Protein AF-0000000086365436 (afdb_homodimer)

Solvent-accessible surface area (backbone atoms only — not comparable to full-atom values): 19281 Å² total; per-residue (Å²): 124,77,68,81,71,76,47,88,63,44,67,88,63,53,69,67,55,47,53,48,49,34,50,49,33,51,50,26,45,32,48,15,50,37,26,43,52,52,10,57,46,26,48,18,73,90,61,60,30,60,34,53,12,50,54,29,40,52,49,14,53,52,27,41,52,50,24,51,52,48,50,51,50,38,23,68,47,34,45,74,82,65,80,60,63,35,65,42,58,95,60,82,70,58,91,42,69,61,51,41,50,50,50,48,44,52,49,53,52,51,52,46,51,52,51,51,51,49,40,51,51,24,55,75,67,70,27,64,65,59,36,51,50,44,51,74,71,40,54,59,59,46,54,52,50,49,51,50,46,51,50,51,51,53,53,36,46,72,48,38,42,80,82,31,81,59,25,57,56,49,43,26,57,66,51,38,39,53,51,54,74,76,101,124,77,68,82,70,77,47,86,63,44,67,90,62,53,69,67,54,45,53,49,49,34,50,49,34,52,51,27,47,33,50,16,50,38,24,43,51,52,11,55,46,25,49,18,73,89,60,60,31,61,32,53,13,50,53,30,39,52,48,14,51,50,28,42,52,50,22,52,51,48,50,52,49,38,22,70,46,34,44,73,82,65,81,62,62,37,66,42,59,95,61,83,68,57,91,42,70,62,51,41,49,51,49,49,45,52,51,50,50,52,52,46,50,52,52,50,51,50,38,50,53,24,55,76,68,70,28,65,66,60,36,49,50,44,51,73,71,42,52,58,60,48,54,53,50,50,52,51,46,51,50,52,52,54,54,37,47,74,47,38,42,80,83,31,79,59,25,54,55,49,44,25,57,65,52,38,37,53,51,54,72,75,101

pLDDT: mean 92.81, std 10.87, range [23.02, 98.62]

Organism: Sciurus vulgaris (NCBI:txid55149)

InterPro domains:
  IPR001519 Ferritin [PTHR11431] (7-179)
  IPR008331 Ferritin/DPS domain [PF00210] (20-159)
  IPR009040 Ferritin-like diiron domain [PS50905] (11-160)
  IPR009078 Ferritin-like superfamily [SSF47240] (3-178)
  IPR012347 Ferritin-like [G3DSA:1.20.1260.10] (3-183)

Nearest PDB structures (foldseek):
  6wyh-assembly1_B  TM=9.942E-01  e=4.099E-18  Homo sapiens
  2iu2-assembly1_A  TM=9.962E-01  e=1.697E-17  Homo sapiens
  8j9l-assembly1_L-2  TM=9.939E-01  e=2.724E-17  Homo sapiens
  7u5l-assembly1_A  TM=9.951E-01  e=2.995E-17  Bos taurus
  8tue-assembly1_M  TM=9.919E-01  e=3.979E-17  Mus musculus

Secondary structure (DSSP, 8-state):
-------SS--S--HHHHHHHHHHHHHHHHHHHHHHHHHHHHTSTTT--HHHHHHHHHHHHHHHHHHHHHHHHHHHTT------PBPPPS-S---SHHHHHHHHHHHHHHHHHHHHHHHHHHHHTT-HHHHHHHIIIIIHHHHHHHHHHHHHHHHHHHTTTTTSHHHHHHIIIIIIHHHHHH-/-------SS--S--HHHHHHHHHHHHHHHHHHHHHHHHHHHHTSTTT--HHHHHHHHHHHHHHHHHHHHHHHHHHHTT------PBPPPS-S---SHHHHHHHHHHHHHHHHHHHHHHHHHHHHTT-HHHHHHHIIIIIHHHHHHHHHHHHHHHHHHHTTTTTSHHHHHHIIIIIIHHHHHH-

Radius of gyration: 22.33 Å; Cα contacts (8 Å, |Δi|>4): 461; chains: 2; bounding box: 61×65×52 Å

Structure (mmCIF, N/CA/C/O backbone):
data_AF-0000000086365436-model_v1
#
loop_
_entity.id
_entity.type
_entity.pdbx_description
1 polymer Ferritin
#
loop_
_atom_site.group_PDB
_atom_site.id
_atom_site.type_symbol
_atom_site.label_atom_id
_atom_site.label_alt_id
_atom_site.label_comp_id
_atom_site.label_asym_id
_atom_site.label_entity_id
_atom_site.label_seq_id
_atom_site.pdbx_PDB_ins_code
_atom_site.Cartn_x
_atom_site.Cartn_y
_atom_site.Cartn_z
_atom_site.occupancy
_atom_site.B_iso_or_equiv
_atom_site.auth_seq_id
_atom_site.auth_comp_id
_atom_site.auth_asym_id
_atom_site.auth_atom_id
_atom_site.pdbx_PDB_model_num
ATOM 1 N N . MET A 1 1 ? 15.57 -30.703 4.945 1 23.42 1 MET A N 1
ATOM 2 C CA . MET A 1 1 ? 15.898 -29.328 4.602 1 23.42 1 MET A CA 1
ATOM 3 C C . MET A 1 1 ? 15.961 -29.141 3.088 1 23.42 1 MET A C 1
ATOM 5 O O . MET A 1 1 ? 16.859 -29.672 2.43 1 23.42 1 MET A O 1
ATOM 9 N N . VAL A 1 2 ? 14.875 -29.25 2.418 1 36.09 2 VAL A N 1
ATOM 10 C CA . VAL A 1 2 ? 15.023 -29.297 0.967 1 36.09 2 VAL A CA 1
ATOM 11 C C . VAL A 1 2 ? 15.992 -28.203 0.511 1 36.09 2 VAL A C 1
ATOM 13 O O . VAL A 1 2 ? 15.945 -27.078 0.995 1 36.09 2 VAL A O 1
ATOM 16 N N . PRO A 1 3 ? 17.172 -28.438 0.121 1 39.81 3 PRO A N 1
ATOM 17 C CA . PRO A 1 3 ? 18.125 -27.391 -0.248 1 39.81 3 PRO A CA 1
ATOM 18 C C . PRO A 1 3 ? 17.469 -26.203 -0.941 1 39.81 3 PRO A C 1
ATOM 20 O O . PRO A 1 3 ? 16.484 -26.375 -1.662 1 39.81 3 PRO A O 1
ATOM 23 N N . LEU A 1 4 ? 17.234 -25 -0.253 1 45.62 4 LEU A N 1
ATOM 24 C CA . LEU A 1 4 ? 16.734 -23.828 -0.964 1 45.62 4 LEU A CA 1
ATOM 25 C C . LEU A 1 4 ? 17.203 -23.828 -2.412 1 45.62 4 LEU A C 1
ATOM 27 O O . LEU A 1 4 ? 18.406 -23.781 -2.672 1 45.62 4 LEU A O 1
ATOM 31 N N . GLU A 1 5 ? 16.703 -24.656 -3.24 1 54.03 5 GLU A N 1
ATOM 32 C CA . GLU A 1 5 ? 17.125 -24.922 -4.613 1 54.03 5 GLU A CA 1
ATOM 33 C C . GLU A 1 5 ? 17.703 -23.672 -5.262 1 54.03 5 GLU A C 1
ATOM 35 O O . GLU A 1 5 ? 17.234 -22.562 -5.004 1 54.03 5 GLU A O 1
ATOM 40 N N . ALA A 1 6 ? 19.062 -23.609 -5.582 1 65.25 6 ALA A N 1
ATOM 41 C CA . ALA A 1 6 ? 19.891 -22.625 -6.285 1 65.25 6 ALA A CA 1
ATOM 42 C C . ALA A 1 6 ? 19.094 -21.953 -7.402 1 65.25 6 ALA A C 1
ATOM 44 O O . ALA A 1 6 ? 18.406 -22.625 -8.18 1 65.25 6 ALA A O 1
ATOM 45 N N . SER A 1 7 ? 18.734 -20.656 -7.203 1 81.06 7 SER A N 1
ATOM 46 C CA . SER A 1 7 ? 18.109 -19.875 -8.266 1 81.06 7 SER A CA 1
ATOM 47 C C . SER A 1 7 ? 18.766 -20.156 -9.617 1 81.06 7 SER A C 1
ATOM 49 O O . SER A 1 7 ? 20 -20.109 -9.727 1 81.06 7 SER A O 1
ATOM 51 N N . GLN A 1 8 ? 18.016 -20.656 -10.445 1 84.94 8 GLN A N 1
ATOM 52 C CA . GLN A 1 8 ? 18.516 -20.953 -11.781 1 84.94 8 GLN A CA 1
ATOM 53 C C . GLN A 1 8 ? 19.016 -19.688 -12.477 1 84.94 8 GLN A C 1
ATOM 55 O O . GLN A 1 8 ? 19.828 -19.766 -13.398 1 84.94 8 GLN A O 1
ATOM 60 N N . VAL A 1 9 ? 18.562 -18.578 -11.969 1 89.44 9 VAL A N 1
ATOM 61 C CA . VAL A 1 9 ? 18.859 -17.359 -12.719 1 89.44 9 VAL A CA 1
ATOM 62 C C . VAL A 1 9 ? 19.875 -16.5 -11.961 1 89.44 9 VAL A C 1
ATOM 64 O O . VAL A 1 9 ? 20.422 -15.547 -12.516 1 89.44 9 VAL A O 1
ATOM 67 N N . ARG A 1 10 ? 20.156 -16.922 -10.805 1 91.75 10 ARG A N 1
ATOM 68 C CA . ARG A 1 10 ? 21.078 -16.125 -10 1 91.75 10 ARG A CA 1
ATOM 69 C C . ARG A 1 10 ? 22.484 -16.172 -10.586 1 91.75 10 ARG A C 1
ATOM 71 O O . ARG A 1 10 ? 23.016 -17.234 -10.867 1 91.75 10 ARG A O 1
ATOM 78 N N . HIS A 1 11 ? 22.984 -15.055 -10.836 1 92 11 HIS A N 1
ATOM 79 C CA . HIS A 1 11 ? 24.344 -14.914 -11.352 1 92 11 HIS A CA 1
ATOM 80 C C . HIS A 1 11 ? 25.047 -13.695 -10.758 1 92 11 HIS A C 1
ATOM 82 O O . HIS A 1 11 ? 24.688 -12.562 -11.07 1 92 11 HIS A O 1
ATOM 88 N N . ASN A 1 12 ? 25.969 -13.883 -9.945 1 92.5 12 ASN A N 1
ATOM 89 C CA . ASN A 1 12 ? 26.766 -12.828 -9.328 1 92.5 12 ASN A CA 1
ATOM 90 C C . ASN A 1 12 ? 25.906 -11.883 -8.5 1 92.5 12 ASN A C 1
ATOM 92 O O . ASN A 1 12 ? 26.047 -10.656 -8.602 1 92.5 12 ASN A O 1
ATOM 96 N N . TYR A 1 13 ? 25.047 -12.422 -7.84 1 95.88 13 TYR A N 1
ATOM 97 C CA . TYR A 1 13 ? 24.203 -11.688 -6.906 1 95.88 13 TYR A CA 1
ATOM 98 C C . TYR A 1 13 ? 24.484 -12.102 -5.469 1 95.88 13 TYR A C 1
ATOM 100 O O . TYR A 1 13 ? 23.984 -13.133 -5.004 1 95.88 13 TYR A O 1
ATOM 108 N N . HIS A 1 14 ? 25.266 -11.344 -4.801 1 96.75 14 HIS A N 1
ATOM 109 C CA . HIS A 1 14 ? 25.797 -11.664 -3.48 1 96.75 14 HIS A CA 1
ATOM 110 C C . HIS A 1 14 ? 24.672 -11.75 -2.445 1 96.75 14 HIS A C 1
ATOM 112 O O . HIS A 1 14 ? 23.75 -10.938 -2.455 1 96.75 14 HIS A O 1
ATOM 118 N N . PRO A 1 15 ? 24.797 -12.703 -1.545 1 96.75 15 PRO A N 1
ATOM 119 C CA . PRO A 1 15 ? 23.75 -12.852 -0.521 1 96.75 15 PRO A CA 1
ATOM 120 C C . PRO A 1 15 ? 23.578 -11.602 0.334 1 96.75 15 PRO A C 1
ATOM 122 O O . PRO A 1 15 ? 22.469 -11.289 0.763 1 96.75 15 PRO A O 1
ATOM 125 N N . ASP A 1 16 ? 24.625 -10.914 0.56 1 97.62 16 ASP A N 1
ATOM 126 C CA . ASP A 1 16 ? 24.547 -9.68 1.342 1 97.62 16 ASP A CA 1
ATOM 127 C C . ASP A 1 16 ? 23.656 -8.648 0.653 1 97.62 16 ASP A C 1
ATOM 129 O O . ASP A 1 16 ? 22.906 -7.93 1.315 1 97.62 16 ASP A O 1
ATOM 133 N N . CYS A 1 17 ? 23.812 -8.555 -0.66 1 98 17 CYS A N 1
ATOM 134 C CA . CYS A 1 17 ? 22.969 -7.629 -1.42 1 98 17 CYS A CA 1
ATOM 135 C C . CYS A 1 17 ? 21.516 -8.055 -1.376 1 98 17 CYS A C 1
ATOM 137 O O . CYS A 1 17 ? 20.625 -7.211 -1.224 1 98 17 CYS A O 1
ATOM 139 N N . GLU A 1 18 ? 21.266 -9.344 -1.501 1 97.56 18 GLU A N 1
ATOM 140 C CA . GLU A 1 18 ? 19.906 -9.867 -1.415 1 97.56 18 GLU A CA 1
ATOM 141 C C . GLU A 1 18 ? 19.25 -9.484 -0.094 1 97.56 18 GLU A C 1
ATOM 143 O O . GLU A 1 18 ? 18.109 -9.016 -0.076 1 97.56 18 GLU A O 1
ATOM 148 N N . ILE A 1 19 ? 19.938 -9.633 0.972 1 98.25 19 ILE A N 1
ATOM 149 C CA . ILE A 1 19 ? 19.438 -9.32 2.307 1 98.25 19 ILE A CA 1
ATOM 150 C C . ILE A 1 19 ? 19.188 -7.816 2.418 1 98.25 19 ILE A C 1
ATOM 152 O O . ILE A 1 19 ? 18.141 -7.398 2.928 1 98.25 19 ILE A O 1
ATOM 156 N N . ALA A 1 20 ? 20.125 -7.074 1.969 1 98.5 20 ALA A N 1
ATOM 157 C CA . ALA A 1 20 ? 20.016 -5.621 2.072 1 98.5 20 ALA A CA 1
ATOM 158 C C . ALA A 1 20 ? 18.859 -5.094 1.236 1 98.5 20 ALA A C 1
ATOM 160 O O . ALA A 1 20 ? 18.188 -4.133 1.628 1 98.5 20 ALA A O 1
ATOM 161 N N . VAL A 1 21 ? 18.641 -5.668 0.069 1 98.5 21 VAL A N 1
ATOM 162 C CA . VAL A 1 21 ? 17.516 -5.273 -0.775 1 98.5 21 VAL A CA 1
ATOM 163 C C . VAL A 1 21 ? 16.203 -5.586 -0.062 1 98.5 21 VAL A C 1
ATOM 165 O O . VAL A 1 21 ? 15.273 -4.781 -0.085 1 98.5 21 VAL A O 1
ATOM 168 N N . ASN A 1 22 ? 16.109 -6.723 0.569 1 98.12 22 ASN A N 1
ATOM 169 C CA . ASN A 1 22 ? 14.93 -7.051 1.347 1 98.12 22 ASN A CA 1
ATOM 170 C C . ASN A 1 22 ? 14.688 -6.043 2.465 1 98.12 22 ASN A C 1
ATOM 172 O O . ASN A 1 22 ? 13.547 -5.66 2.732 1 98.12 22 ASN A O 1
ATOM 176 N N . ARG A 1 23 ? 15.742 -5.605 3.074 1 98.25 23 ARG A N 1
ATOM 177 C CA . ARG A 1 23 ? 15.633 -4.582 4.113 1 98.25 23 ARG A CA 1
ATOM 178 C C . ARG A 1 23 ? 15.117 -3.27 3.533 1 98.25 23 ARG A C 1
ATOM 180 O O . ARG A 1 23 ? 14.289 -2.594 4.148 1 98.25 23 ARG A O 1
ATOM 187 N N . GLN A 1 24 ? 15.648 -2.965 2.387 1 98.62 24 GLN A N 1
ATOM 188 C CA . GLN A 1 24 ? 15.227 -1.729 1.737 1 98.62 24 GLN A CA 1
ATOM 189 C C . GLN A 1 24 ? 13.75 -1.792 1.344 1 98.62 24 GLN A C 1
ATOM 191 O O . GLN A 1 24 ? 13.031 -0.797 1.449 1 98.62 24 GLN A O 1
ATOM 196 N N . ILE A 1 25 ? 13.289 -2.918 0.829 1 98.5 25 ILE A N 1
ATOM 197 C CA . ILE A 1 25 ? 11.875 -3.121 0.511 1 98.5 25 ILE A CA 1
ATOM 198 C C . ILE A 1 25 ? 11.023 -2.838 1.745 1 98.5 25 ILE A C 1
ATOM 200 O O . ILE A 1 25 ? 10.047 -2.092 1.673 1 98.5 25 ILE A O 1
ATOM 204 N N . GLN A 1 26 ? 11.43 -3.359 2.871 1 97.94 26 GLN A N 1
ATOM 205 C CA . GLN A 1 26 ? 10.703 -3.174 4.121 1 97.94 26 GLN A CA 1
ATOM 206 C C . GLN A 1 26 ? 10.664 -1.703 4.523 1 97.94 26 GLN A C 1
ATOM 208 O O . GLN A 1 26 ? 9.641 -1.208 5 1 97.94 26 GLN A O 1
ATOM 213 N N . MET A 1 27 ? 11.727 -1.075 4.363 1 98 27 MET A N 1
ATOM 214 C CA . MET A 1 27 ? 11.805 0.339 4.715 1 98 27 MET A CA 1
ATOM 215 C C . MET A 1 27 ? 10.859 1.167 3.857 1 98 27 MET A C 1
ATOM 217 O O . MET A 1 27 ? 10.195 2.078 4.359 1 98 27 MET A O 1
ATOM 221 N N . GLN A 1 28 ? 10.82 0.86 2.623 1 98.56 28 GLN A N 1
ATOM 222 C CA . GLN A 1 28 ? 9.953 1.612 1.716 1 98.56 28 GLN A CA 1
ATOM 223 C C . GLN A 1 28 ? 8.484 1.346 2.008 1 98.56 28 GLN A C 1
ATOM 225 O O . GLN A 1 28 ? 7.66 2.264 1.976 1 98.56 28 GLN A O 1
ATOM 230 N N . LEU A 1 29 ? 8.156 0.101 2.273 1 98.56 29 LEU A N 1
ATOM 231 C CA . LEU A 1 29 ? 6.785 -0.216 2.65 1 98.56 29 LEU A CA 1
ATOM 232 C C . LEU A 1 29 ? 6.391 0.509 3.934 1 98.56 29 LEU A C 1
ATOM 234 O O . LEU A 1 29 ? 5.281 1.037 4.039 1 98.56 29 LEU A O 1
ATOM 238 N N . HIS A 1 30 ? 7.27 0.553 4.852 1 98.31 30 HIS A N 1
ATOM 239 C CA . HIS A 1 30 ? 7.02 1.29 6.086 1 98.31 30 HIS A CA 1
ATOM 240 C C . HIS A 1 30 ? 6.848 2.781 5.812 1 98.31 30 HIS A C 1
ATOM 242 O O . HIS A 1 30 ? 5.969 3.424 6.387 1 98.31 30 HIS A O 1
ATOM 248 N N . ALA A 1 31 ? 7.75 3.305 5 1 98.19 31 ALA A N 1
ATOM 249 C CA . ALA A 1 31 ? 7.633 4.719 4.645 1 98.19 31 ALA A CA 1
ATOM 250 C C . ALA A 1 31 ? 6.277 5.016 4.012 1 98.19 31 ALA A C 1
ATOM 252 O O . ALA A 1 31 ? 5.641 6.02 4.336 1 98.19 31 ALA A O 1
ATOM 253 N N . SER A 1 32 ? 5.844 4.117 3.082 1 98.56 32 SER A N 1
ATOM 254 C CA . SER A 1 32 ? 4.527 4.262 2.467 1 98.56 32 SER A CA 1
ATOM 255 C C . SER A 1 32 ? 3.428 4.297 3.52 1 98.56 32 SER A C 1
ATOM 257 O O . SER A 1 32 ? 2.514 5.121 3.441 1 98.56 32 SER A O 1
ATOM 259 N N . TYR A 1 33 ? 3.539 3.521 4.488 1 98.38 33 TYR A N 1
ATOM 260 C CA . TYR A 1 33 ? 2.553 3.426 5.559 1 98.38 33 TYR A CA 1
ATOM 261 C C . TYR A 1 33 ? 2.545 4.688 6.41 1 98.38 33 TYR A C 1
ATOM 263 O O . TYR A 1 33 ? 1.479 5.207 6.758 1 98.38 33 TYR A O 1
ATOM 271 N N . VAL A 1 34 ? 3.691 5.176 6.746 1 97.94 34 VAL A N 1
ATOM 272 C CA . VAL A 1 34 ? 3.803 6.395 7.543 1 97.94 34 VAL A CA 1
ATOM 273 C C . VAL A 1 34 ? 3.197 7.566 6.777 1 97.94 34 VAL A C 1
ATOM 275 O O . VAL A 1 34 ? 2.447 8.367 7.344 1 97.94 34 VAL A O 1
ATOM 278 N N . TYR A 1 35 ? 3.51 7.645 5.52 1 98.06 35 TYR A N 1
ATOM 279 C CA . TYR A 1 35 ? 2.971 8.727 4.699 1 98.06 35 TYR A CA 1
ATOM 280 C C . TYR A 1 35 ? 1.453 8.633 4.602 1 98.06 35 TYR A C 1
ATOM 282 O O . TYR A 1 35 ? 0.764 9.648 4.527 1 98.06 35 TYR A O 1
ATOM 290 N N . LEU A 1 36 ? 0.974 7.387 4.566 1 98.12 36 LEU A N 1
ATOM 291 C CA . LEU A 1 36 ? -0.471 7.188 4.594 1 98.12 36 LEU A CA 1
ATOM 292 C C . LEU A 1 36 ? -1.075 7.766 5.867 1 98.12 36 LEU A C 1
ATOM 294 O O . LEU A 1 36 ? -2.088 8.469 5.816 1 98.12 36 LEU A O 1
ATOM 298 N N . SER A 1 37 ? -0.455 7.566 6.926 1 97.44 37 SER A N 1
ATOM 299 C CA . SER A 1 37 ? -0.874 8.109 8.211 1 97.44 37 SER A CA 1
ATOM 300 C C . SER A 1 37 ? -0.856 9.633 8.203 1 97.44 37 SER A C 1
ATOM 302 O O . SER A 1 37 ? -1.81 10.273 8.656 1 97.44 37 SER A O 1
ATOM 304 N N . LEU A 1 38 ? 0.225 10.195 7.66 1 96.81 38 LEU A N 1
ATOM 305 C CA . LEU A 1 38 ? 0.351 11.641 7.57 1 96.81 38 LEU A CA 1
ATOM 306 C C . LEU A 1 38 ? -0.783 12.234 6.738 1 96.81 38 LEU A C 1
ATOM 308 O O . LEU A 1 38 ? -1.372 13.25 7.121 1 96.81 38 LEU A O 1
ATOM 312 N N . ALA A 1 39 ? -1.067 11.57 5.633 1 97.44 39 ALA A N 1
ATOM 313 C CA . ALA A 1 39 ? -2.088 12.055 4.707 1 97.44 39 ALA A CA 1
ATOM 314 C C . ALA A 1 39 ? -3.451 12.133 5.387 1 97.44 39 ALA A C 1
ATOM 316 O O . ALA A 1 39 ? -4.125 13.164 5.324 1 97.44 39 ALA A O 1
ATOM 317 N N . PHE A 1 40 ? -3.758 11.141 6.102 1 96.38 40 PHE A N 1
ATOM 318 C CA . PHE A 1 40 ? -5.121 11.086 6.613 1 96.38 40 PHE A CA 1
ATOM 319 C C . PHE A 1 40 ? -5.219 11.766 7.973 1 96.38 40 PHE A C 1
ATOM 321 O O . PHE A 1 40 ? -6.316 12.078 8.438 1 96.38 40 PHE A O 1
ATOM 328 N N . TYR A 1 41 ? -4.094 12.039 8.586 1 95.06 41 TYR A N 1
ATOM 329 C CA . TYR A 1 41 ? -4.078 13 9.688 1 95.06 41 TYR A CA 1
ATOM 330 C C . TYR A 1 41 ? -4.457 14.391 9.203 1 95.06 41 TYR A C 1
ATOM 332 O O . TYR A 1 41 ? -5.328 15.039 9.789 1 95.06 41 TYR A O 1
ATOM 340 N N . CYS A 1 42 ? -3.832 14.836 8.117 1 94.94 42 CYS A N 1
ATOM 341 C CA . CYS A 1 42 ? -4.039 16.172 7.59 1 94.94 42 CYS A CA 1
ATOM 342 C C . CYS A 1 42 ? -5.441 16.328 7.02 1 94.94 42 CYS A C 1
ATOM 344 O O . CYS A 1 42 ? -5.984 17.438 6.988 1 94.94 42 CYS A O 1
ATOM 346 N N . ASP A 1 43 ? -5.98 15.211 6.633 1 94.38 43 ASP A N 1
ATOM 347 C CA . ASP A 1 43 ? -7.324 15.227 6.066 1 94.38 43 ASP A CA 1
ATOM 348 C C . ASP A 1 43 ? -8.383 15.281 7.164 1 94.38 43 ASP A C 1
ATOM 350 O O . ASP A 1 43 ? -9.555 15.547 6.891 1 94.38 43 ASP A O 1
ATOM 354 N N . GLY A 1 44 ? -8.031 15.008 8.344 1 92.12 44 GLY A N 1
ATOM 355 C CA . GLY A 1 44 ? -8.977 15 9.445 1 92.12 44 GLY A CA 1
ATOM 356 C C . GLY A 1 44 ? -9.711 16.312 9.609 1 92.12 44 GLY A C 1
ATOM 357 O O . GLY A 1 44 ? -9.172 17.375 9.289 1 92.12 44 GLY A O 1
ATOM 358 N N . HIS A 1 45 ? -10.828 16.266 10.25 1 87.31 45 HIS A N 1
ATOM 359 C CA . HIS A 1 45 ? -11.711 17.422 10.375 1 87.31 45 HIS A CA 1
ATOM 360 C C . HIS A 1 45 ? -11.086 18.5 11.258 1 87.31 45 HIS A C 1
ATOM 362 O O . HIS A 1 45 ? -11.328 19.703 11.062 1 87.31 45 HIS A O 1
ATOM 368 N N . SER A 1 46 ? -10.312 18.109 12.156 1 86.19 46 SER A N 1
ATOM 369 C CA . SER A 1 46 ? -9.734 19.078 13.094 1 86.19 46 SER A CA 1
ATOM 370 C C . SER A 1 46 ? -8.477 19.719 12.523 1 86.19 46 SER A C 1
ATOM 372 O O . SER A 1 46 ? -8.008 20.734 13.039 1 86.19 46 SER A O 1
ATOM 374 N N . VAL A 1 47 ? -7.926 19.141 11.469 1 89.38 47 VAL A N 1
ATOM 375 C CA . VAL A 1 47 ? -6.715 19.656 10.844 1 89.38 47 VAL A CA 1
ATOM 376 C C . VAL A 1 47 ? -7.07 20.359 9.531 1 89.38 47 VAL A C 1
ATOM 378 O O . VAL A 1 47 ? -6.691 21.5 9.312 1 89.38 47 VAL A O 1
ATOM 381 N N . ALA A 1 48 ? -7.77 19.703 8.656 1 91.75 48 ALA A N 1
ATOM 382 C CA . ALA A 1 48 ? -8.391 20.25 7.453 1 91.75 48 ALA A CA 1
ATOM 383 C C . ALA A 1 48 ? -7.355 20.906 6.547 1 91.75 48 ALA A C 1
ATOM 385 O O . ALA A 1 48 ? -7.543 22.031 6.098 1 91.75 48 ALA A O 1
ATOM 386 N N . LEU A 1 49 ? -6.25 20.297 6.34 1 93.88 49 LEU A N 1
ATOM 387 C CA . LEU A 1 49 ? -5.223 20.719 5.391 1 93.88 49 LEU A CA 1
ATOM 388 C C . LEU A 1 49 ? -5.195 19.781 4.176 1 93.88 49 LEU A C 1
ATOM 390 O O . LEU A 1 49 ? -4.379 18.859 4.113 1 93.88 49 LEU A O 1
ATOM 394 N N . GLU A 1 50 ? -5.988 20.109 3.24 1 94.62 50 GLU A N 1
ATOM 395 C CA . GLU A 1 50 ? -6.305 19.203 2.141 1 94.62 50 GLU A CA 1
ATOM 396 C C . GLU A 1 50 ? -5.105 19.016 1.218 1 94.62 50 GLU A C 1
ATOM 398 O O . GLU A 1 50 ? -4.883 17.906 0.698 1 94.62 50 GLU A O 1
ATOM 403 N N . HIS A 1 51 ? -4.391 20.047 0.967 1 95.44 51 HIS A N 1
ATOM 404 C CA . HIS A 1 51 ? -3.285 19.922 0.023 1 95.44 51 HIS A CA 1
ATOM 405 C C . HIS A 1 51 ? -2.074 19.266 0.676 1 95.44 51 HIS A C 1
ATOM 407 O O . HIS A 1 51 ? -1.312 18.562 0.011 1 95.44 51 HIS A O 1
ATOM 413 N N . PHE A 1 52 ? -1.868 19.484 2.004 1 96.31 52 PHE A N 1
ATOM 414 C CA . PHE A 1 52 ? -0.929 18.656 2.74 1 96.31 52 PHE A CA 1
ATOM 415 C C . PHE A 1 52 ? -1.27 17.172 2.566 1 96.31 52 PHE A C 1
ATOM 417 O O . PHE A 1 52 ? -0.395 16.359 2.264 1 96.31 52 PHE A O 1
ATOM 424 N N . SER A 1 53 ? -2.555 16.875 2.797 1 97 53 SER A N 1
ATOM 425 C CA . SER A 1 53 ? -3.039 15.508 2.688 1 97 53 SER A CA 1
ATOM 426 C C . SER A 1 53 ? -2.746 14.93 1.31 1 97 53 SER A C 1
ATOM 428 O O . SER A 1 53 ? -2.23 13.812 1.197 1 97 53 SER A O 1
ATOM 430 N N . SER A 1 54 ? -3.053 15.656 0.298 1 97.06 54 SER A N 1
ATOM 431 C CA . SER A 1 54 ? -2.828 15.195 -1.069 1 97.06 54 SER A CA 1
ATOM 432 C C . SER A 1 54 ? -1.347 14.945 -1.33 1 97.06 54 SER A C 1
ATOM 434 O O . SER A 1 54 ? -0.985 13.961 -1.978 1 97.06 54 SER A O 1
ATOM 436 N N . PHE A 1 55 ? -0.515 15.891 -0.937 1 97.12 55 PHE A N 1
ATOM 437 C CA . PHE A 1 55 ? 0.928 15.758 -1.1 1 97.12 55 PHE A CA 1
ATOM 438 C C . PHE A 1 55 ? 1.428 14.477 -0.446 1 97.12 55 PHE A C 1
ATOM 440 O O . PHE A 1 55 ? 2.162 13.703 -1.064 1 97.12 55 PHE A O 1
ATOM 447 N N . PHE A 1 56 ? 1.007 14.242 0.856 1 97.88 56 PHE A N 1
ATOM 448 C CA . PHE A 1 56 ? 1.464 13.078 1.603 1 97.88 56 PHE A CA 1
ATOM 449 C C . PHE A 1 56 ? 0.924 11.797 0.985 1 97.88 56 PHE A C 1
ATOM 451 O O . PHE A 1 56 ? 1.614 10.773 0.96 1 97.88 56 PHE A O 1
ATOM 458 N N . LEU A 1 57 ? -0.301 11.797 0.546 1 98.25 57 LEU A N 1
ATOM 459 C CA . LEU A 1 57 ? -0.889 10.617 -0.079 1 98.25 57 LEU A CA 1
ATOM 460 C C . LEU A 1 57 ? -0.135 10.242 -1.351 1 98.25 57 LEU A C 1
ATOM 462 O O . LEU A 1 57 ? 0.143 9.07 -1.589 1 98.25 57 LEU A O 1
ATOM 466 N N . ARG A 1 58 ? 0.189 11.227 -2.16 1 97.56 58 ARG A N 1
ATOM 467 C CA . ARG A 1 58 ? 0.981 10.992 -3.363 1 97.56 58 ARG A CA 1
ATOM 468 C C . ARG A 1 58 ? 2.326 10.359 -3.018 1 97.56 58 ARG A C 1
ATOM 470 O O . ARG A 1 58 ? 2.766 9.414 -3.676 1 97.56 58 ARG A O 1
ATOM 477 N N . ARG A 1 59 ? 2.945 10.906 -2.008 1 97.56 59 ARG A N 1
ATOM 478 C CA . ARG A 1 59 ? 4.223 10.352 -1.569 1 97.56 59 ARG A CA 1
ATOM 479 C C . ARG A 1 59 ? 4.062 8.906 -1.113 1 97.56 59 ARG A C 1
ATOM 481 O O . ARG A 1 59 ? 4.914 8.062 -1.398 1 97.56 59 ARG A O 1
ATOM 488 N N . SER A 1 60 ? 2.996 8.594 -0.408 1 98.44 60 SER A N 1
ATOM 489 C CA . SER A 1 60 ? 2.713 7.23 0.02 1 98.44 60 SER A CA 1
ATOM 490 C C . SER A 1 60 ? 2.672 6.277 -1.169 1 98.44 60 SER A C 1
ATOM 492 O O . SER A 1 60 ? 3.301 5.215 -1.142 1 98.44 60 SER A O 1
ATOM 494 N N . HIS A 1 61 ? 2.01 6.656 -2.186 1 98.31 61 HIS A N 1
ATOM 495 C CA . HIS A 1 61 ? 1.896 5.828 -3.383 1 98.31 61 HIS A CA 1
ATOM 496 C C . HIS A 1 61 ? 3.252 5.652 -4.059 1 98.31 61 HIS A C 1
ATOM 498 O O . HIS A 1 61 ? 3.59 4.551 -4.504 1 98.31 61 HIS A O 1
ATOM 504 N N . GLU A 1 62 ? 4.004 6.723 -4.117 1 97.81 62 GLU A N 1
ATOM 505 C CA . GLU A 1 62 ? 5.324 6.66 -4.742 1 97.81 62 GLU A CA 1
ATOM 506 C C . GLU A 1 62 ? 6.242 5.699 -3.996 1 97.81 62 GLU A C 1
ATOM 508 O O . GLU A 1 62 ? 6.996 4.945 -4.617 1 97.81 62 GLU A O 1
ATOM 513 N N . TRP A 1 63 ? 6.188 5.742 -2.695 1 98.38 63 TRP A N 1
ATOM 514 C CA . TRP A 1 63 ? 6.988 4.816 -1.903 1 98.38 63 TRP A CA 1
ATOM 515 C C . TRP A 1 63 ? 6.543 3.375 -2.129 1 98.38 63 TRP A C 1
ATOM 517 O O . TRP A 1 63 ? 7.371 2.467 -2.213 1 98.38 63 TRP A O 1
ATOM 527 N N . GLY A 1 64 ? 5.27 3.125 -2.195 1 98.31 64 GLY A N 1
ATOM 528 C CA . GLY A 1 64 ? 4.77 1.802 -2.537 1 98.31 64 GLY A CA 1
ATOM 529 C C . GLY A 1 64 ? 5.262 1.308 -3.883 1 98.31 64 GLY A C 1
ATOM 530 O O . GLY A 1 64 ? 5.703 0.162 -4.008 1 98.31 64 GLY A O 1
ATOM 531 N N . ASP A 1 65 ? 5.168 2.17 -4.836 1 97.81 65 ASP A N 1
ATOM 532 C CA . ASP A 1 65 ? 5.672 1.844 -6.164 1 97.81 65 ASP A CA 1
ATOM 533 C C . ASP A 1 65 ? 7.16 1.515 -6.121 1 97.81 65 ASP A C 1
ATOM 535 O O . ASP A 1 65 ? 7.625 0.62 -6.832 1 97.81 65 ASP A O 1
ATOM 539 N N . GLY A 1 66 ? 7.895 2.326 -5.328 1 98.06 66 GLY A N 1
ATOM 540 C CA . GLY A 1 66 ? 9.32 2.07 -5.184 1 98.06 66 GLY A CA 1
ATOM 541 C C . GLY A 1 66 ? 9.625 0.708 -4.59 1 98.06 66 GLY A C 1
ATOM 542 O O . GLY A 1 66 ? 10.578 0.046 -5 1 98.06 66 GLY A O 1
ATOM 543 N N . ALA A 1 67 ? 8.828 0.308 -3.654 1 98.56 67 ALA A N 1
ATOM 544 C CA . ALA A 1 67 ? 8.992 -1.019 -3.064 1 98.56 67 ALA A CA 1
ATOM 545 C C . ALA A 1 67 ? 8.742 -2.113 -4.098 1 98.56 67 ALA A C 1
ATOM 547 O O . ALA A 1 67 ? 9.477 -3.102 -4.152 1 98.56 67 ALA A O 1
ATOM 548 N N . GLU A 1 68 ? 7.715 -1.963 -4.875 1 98.38 68 GLU A N 1
ATOM 549 C CA . GLU A 1 68 ? 7.379 -2.939 -5.906 1 98.38 68 GLU A CA 1
ATOM 550 C C . GLU A 1 68 ? 8.508 -3.07 -6.93 1 98.38 68 GLU A C 1
ATOM 552 O O . GLU A 1 68 ? 8.805 -4.172 -7.395 1 98.38 68 GLU A O 1
ATOM 557 N N . LYS A 1 69 ? 9.125 -1.931 -7.281 1 98 69 LYS A N 1
ATOM 558 C CA . LYS A 1 69 ? 10.242 -1.957 -8.219 1 98 69 LYS A CA 1
ATOM 559 C C . LYS A 1 69 ? 11.414 -2.758 -7.656 1 98 69 LYS A C 1
ATOM 561 O O . LYS A 1 69 ? 12.055 -3.521 -8.383 1 98 69 LYS A O 1
ATOM 566 N N . LEU A 1 70 ? 11.664 -2.566 -6.418 1 98.44 70 LEU A N 1
ATOM 567 C CA . LEU A 1 70 ? 12.727 -3.322 -5.766 1 98.44 70 LEU A CA 1
ATOM 568 C C . LEU A 1 70 ? 12.398 -4.812 -5.738 1 98.44 70 LEU A C 1
ATOM 570 O O . LEU A 1 70 ? 13.281 -5.648 -5.93 1 98.44 70 LEU A O 1
ATOM 574 N N . MET A 1 71 ? 11.164 -5.098 -5.508 1 98.06 71 MET A N 1
ATOM 575 C CA . MET A 1 71 ? 10.734 -6.492 -5.469 1 98.06 71 MET A CA 1
ATOM 576 C C . MET A 1 71 ? 10.898 -7.152 -6.832 1 98.06 71 MET A C 1
ATOM 578 O O . MET A 1 71 ? 11.367 -8.289 -6.926 1 98.06 71 MET A O 1
ATOM 582 N N . LYS A 1 72 ? 10.523 -6.398 -7.812 1 97.31 72 LYS A N 1
ATOM 583 C CA . LYS A 1 72 ? 10.711 -6.902 -9.172 1 97.31 72 LYS A CA 1
ATOM 584 C C . LYS A 1 72 ? 12.188 -7.168 -9.461 1 97.31 72 LYS A C 1
ATOM 586 O O . LYS A 1 72 ? 12.539 -8.211 -10.016 1 97.31 72 LYS A O 1
ATOM 591 N N . MET A 1 73 ? 13.055 -6.234 -9.109 1 97.25 73 MET A N 1
ATOM 592 C CA . MET A 1 73 ? 14.492 -6.383 -9.32 1 97.25 73 MET A CA 1
ATOM 593 C C . MET A 1 73 ? 15.039 -7.586 -8.555 1 97.25 73 MET A C 1
ATOM 595 O O . MET A 1 73 ? 15.828 -8.359 -9.094 1 97.25 73 MET A O 1
ATOM 599 N N . GLN A 1 74 ? 14.633 -7.77 -7.32 1 97.31 74 GLN A N 1
ATOM 600 C CA . GLN A 1 74 ? 15.047 -8.898 -6.496 1 97.31 74 GLN A CA 1
ATOM 601 C C . GLN A 1 74 ? 14.75 -10.227 -7.191 1 97.31 74 GLN A C 1
ATOM 603 O O . GLN A 1 74 ? 15.609 -11.102 -7.262 1 97.31 74 GLN A O 1
ATOM 608 N N . ASN A 1 75 ? 13.531 -10.297 -7.719 1 95.25 75 ASN A N 1
ATOM 609 C CA . ASN A 1 75 ? 13.125 -11.508 -8.422 1 95.25 75 ASN A CA 1
ATOM 610 C C . ASN A 1 75 ? 13.93 -11.703 -9.703 1 95.25 75 ASN A C 1
ATOM 612 O O . ASN A 1 75 ? 14.328 -12.828 -10.023 1 95.25 75 ASN A O 1
ATOM 616 N N . GLN A 1 76 ? 14.156 -10.617 -10.375 1 95.31 76 GLN A N 1
ATOM 617 C CA . GLN A 1 76 ? 14.898 -10.664 -11.633 1 95.31 76 GLN A CA 1
ATOM 618 C C . GLN A 1 76 ? 16.328 -11.164 -11.406 1 95.31 76 GLN A C 1
ATOM 620 O O . GLN A 1 76 ? 16.891 -11.852 -12.258 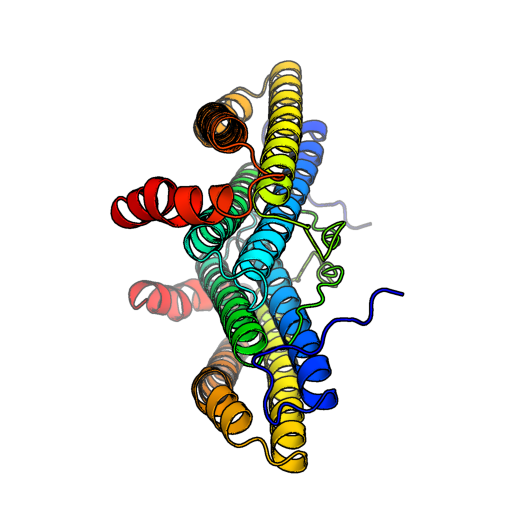1 95.31 76 GLN A O 1
ATOM 625 N N . ARG A 1 77 ? 16.875 -10.859 -10.227 1 95.56 77 ARG A N 1
ATOM 626 C CA . ARG A 1 77 ? 18.266 -11.195 -9.938 1 95.56 77 ARG A CA 1
ATOM 627 C C . ARG A 1 77 ? 18.375 -12.57 -9.289 1 95.56 77 ARG A C 1
ATOM 629 O O . ARG A 1 77 ? 19.469 -13.016 -8.938 1 95.56 77 ARG A O 1
ATOM 636 N N . GLY A 1 78 ? 17.234 -13.219 -9.195 1 94.31 78 GLY A N 1
ATOM 637 C CA . GLY A 1 78 ? 17.219 -14.578 -8.672 1 94.31 78 GLY A CA 1
ATOM 638 C C . GLY A 1 78 ? 17.188 -14.641 -7.156 1 94.31 78 GLY A C 1
ATOM 639 O O . GLY A 1 78 ? 17.469 -15.68 -6.566 1 94.31 78 GLY A O 1
ATOM 640 N N . GLY A 1 79 ? 16.859 -13.5 -6.512 1 94.56 79 GLY A N 1
ATOM 641 C CA . GLY A 1 79 ? 16.719 -13.461 -5.062 1 94.56 79 GLY A CA 1
ATOM 642 C C . GLY A 1 79 ? 15.32 -13.82 -4.59 1 94.56 79 GLY A C 1
ATOM 643 O O . GLY A 1 79 ? 14.422 -14.055 -5.402 1 94.56 79 GLY A O 1
ATOM 644 N N . ARG A 1 80 ? 15.211 -13.883 -3.279 1 93.31 80 ARG A N 1
ATOM 645 C CA . ARG A 1 80 ? 13.93 -14.156 -2.637 1 93.31 80 ARG A CA 1
ATOM 646 C C . ARG A 1 80 ? 13.453 -12.945 -1.84 1 93.31 80 ARG A C 1
ATOM 648 O O . ARG A 1 80 ? 14.258 -12.25 -1.212 1 93.31 80 ARG A O 1
ATOM 655 N N . ILE A 1 81 ? 12.195 -12.805 -1.91 1 95.12 81 ILE A N 1
ATOM 656 C CA . ILE A 1 81 ? 11.586 -11.703 -1.162 1 95.12 81 ILE A CA 1
ATOM 657 C C . ILE A 1 81 ? 11.117 -12.211 0.202 1 95.12 81 ILE A C 1
ATOM 659 O O . ILE A 1 81 ? 10.438 -13.234 0.292 1 95.12 81 ILE A O 1
ATOM 663 N N . HIS A 1 82 ? 11.531 -11.555 1.203 1 94.25 82 HIS A N 1
ATOM 664 C CA . HIS A 1 82 ? 11.133 -11.836 2.576 1 94.25 82 HIS A CA 1
ATOM 665 C C . HIS A 1 82 ? 10.406 -10.648 3.199 1 94.25 82 HIS A C 1
ATOM 667 O O . HIS A 1 82 ? 11.031 -9.633 3.521 1 94.25 82 HIS A O 1
ATOM 673 N N . LEU A 1 83 ? 9.125 -10.812 3.4 1 95.44 83 LEU A N 1
ATOM 674 C CA . LEU A 1 83 ? 8.328 -9.727 3.955 1 95.44 83 LEU A CA 1
ATOM 675 C C . LEU A 1 83 ? 8.195 -9.859 5.469 1 95.44 83 LEU A C 1
ATOM 677 O O . LEU A 1 83 ? 8.086 -10.977 5.988 1 95.44 83 LEU A O 1
ATOM 681 N N . GLN A 1 84 ? 8.227 -8.781 6.133 1 96.31 84 GLN A N 1
ATOM 682 C CA . GLN A 1 84 ? 8.055 -8.703 7.582 1 96.31 84 GLN A CA 1
ATOM 683 C C . GLN A 1 84 ? 6.859 -7.832 7.945 1 96.31 84 GLN A C 1
ATOM 685 O O . GLN A 1 84 ? 6.246 -7.215 7.07 1 96.31 84 GLN A O 1
ATOM 690 N N . ASP A 1 85 ? 6.551 -7.887 9.227 1 97.38 85 ASP A N 1
ATOM 691 C CA . ASP A 1 85 ? 5.5 -6.98 9.68 1 97.38 85 ASP A CA 1
ATOM 692 C C . ASP A 1 85 ? 5.84 -5.531 9.344 1 97.38 85 ASP A C 1
ATOM 694 O O . ASP A 1 85 ? 6.988 -5.109 9.484 1 97.38 85 ASP A O 1
ATOM 698 N N . ILE A 1 86 ? 4.867 -4.859 8.906 1 97.38 86 ILE A N 1
ATOM 699 C CA . ILE A 1 86 ? 5.027 -3.418 8.766 1 97.38 86 ILE A CA 1
ATOM 700 C C . ILE A 1 86 ? 4.566 -2.719 10.039 1 97.38 86 ILE A C 1
ATOM 702 O O . ILE A 1 86 ? 3.387 -2.785 10.398 1 97.38 86 ILE A O 1
ATOM 706 N N . LEU A 1 87 ? 5.461 -2.064 10.641 1 96.06 87 LEU A N 1
ATOM 707 C CA . LEU A 1 87 ? 5.148 -1.429 11.914 1 96.06 87 LEU A CA 1
ATOM 708 C C . LEU A 1 87 ? 4.27 -0.199 11.711 1 96.06 87 LEU A C 1
ATOM 710 O O . LEU A 1 87 ? 4.457 0.547 10.742 1 96.06 87 LEU A O 1
ATOM 714 N N . LYS A 1 88 ? 3.365 -0.031 12.57 1 95.25 88 LYS A N 1
ATOM 715 C CA . LYS A 1 88 ? 2.543 1.175 12.539 1 95.25 88 LYS A CA 1
ATOM 716 C C . LYS A 1 88 ? 3.393 2.426 12.742 1 95.25 88 LYS A C 1
ATOM 718 O O . LYS A 1 88 ? 4.477 2.357 13.328 1 95.25 88 LYS A O 1
ATOM 723 N N . PRO A 1 89 ? 2.855 3.545 12.266 1 91.75 89 PRO A N 1
ATOM 724 C CA . PRO A 1 89 ? 3.574 4.789 12.547 1 91.75 89 PRO A CA 1
ATOM 725 C C . PRO A 1 89 ? 3.73 5.055 14.047 1 91.75 89 PRO A C 1
ATOM 727 O O . PRO 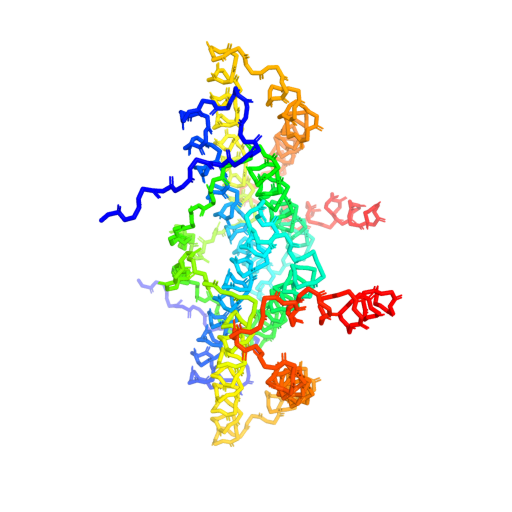A 1 89 ? 2.893 4.625 14.844 1 91.75 89 PRO A O 1
ATOM 730 N N . ASP A 1 90 ? 4.809 5.723 14.367 1 86.69 90 ASP A N 1
ATOM 731 C CA . ASP A 1 90 ? 5.145 5.957 15.773 1 86.69 90 ASP A CA 1
ATOM 732 C C . ASP A 1 90 ? 4.145 6.906 16.422 1 86.69 90 ASP A C 1
ATOM 734 O O . ASP A 1 90 ? 4.039 6.953 17.656 1 86.69 90 ASP A O 1
ATOM 738 N N . ARG A 1 91 ? 3.463 7.641 15.602 1 84.12 91 ARG A N 1
ATOM 739 C CA . ARG A 1 91 ? 2.488 8.594 16.109 1 84.12 91 ARG A CA 1
ATOM 740 C C . ARG A 1 91 ? 1.187 8.531 15.328 1 84.12 91 ARG A C 1
ATOM 742 O O . ARG A 1 91 ? 1.188 8.18 14.148 1 84.12 91 ARG A O 1
ATOM 749 N N . ASP A 1 92 ? 0.094 8.852 16.062 1 77.19 92 ASP A N 1
ATOM 750 C CA . ASP A 1 92 ? -1.201 8.977 15.406 1 77.19 92 ASP A CA 1
ATOM 751 C C . ASP A 1 92 ? -1.602 10.445 15.258 1 77.19 92 ASP A C 1
ATOM 753 O O . ASP A 1 92 ? -2.5 10.773 14.477 1 77.19 92 ASP A O 1
ATOM 757 N N . ASP A 1 93 ? -1.02 11.203 16.031 1 84.75 93 ASP A N 1
ATOM 758 C CA . ASP A 1 93 ? -1.22 12.648 16.031 1 84.75 93 ASP A CA 1
ATOM 759 C C . ASP A 1 93 ? 0.085 13.383 15.734 1 84.75 93 ASP A C 1
ATOM 761 O O . ASP A 1 93 ? 1.049 13.281 16.5 1 84.75 93 ASP A O 1
ATOM 765 N N . TRP A 1 94 ? 0.063 14.023 14.602 1 90.19 94 TRP A N 1
ATOM 766 C CA . TRP A 1 94 ? 1.293 14.648 14.125 1 90.19 94 TRP A CA 1
ATOM 767 C C . TRP A 1 94 ? 1.359 16.109 14.547 1 90.19 94 TRP A C 1
ATOM 769 O O . TRP A 1 94 ? 2.23 16.859 14.094 1 90.19 94 TRP A O 1
ATOM 779 N N . HIS A 1 95 ? 0.405 16.562 15.328 1 87.88 95 HIS A N 1
ATOM 780 C CA . HIS A 1 95 ? 0.34 17.812 16.078 1 87.88 95 HIS A CA 1
ATOM 781 C C . HIS A 1 95 ? 0.031 18.984 15.148 1 87.88 95 HIS A C 1
ATOM 783 O O . HIS A 1 95 ? -0.798 19.828 15.477 1 87.88 95 HIS A O 1
ATOM 789 N N . SER A 1 96 ? 0.8 19.109 14.062 1 91.38 96 SER A N 1
ATOM 790 C CA . SER A 1 96 ? 0.568 20.203 13.109 1 91.38 96 SER A CA 1
ATOM 791 C C . SER A 1 96 ? 1.087 19.828 11.719 1 91.38 96 SER A C 1
ATOM 793 O O . SER A 1 96 ? 1.82 18.859 11.562 1 91.38 96 SER A O 1
ATOM 795 N N . GLY A 1 97 ? 0.664 20.641 10.766 1 92.5 97 GLY A N 1
ATOM 796 C CA . GLY A 1 97 ? 1.223 20.484 9.43 1 92.5 97 GLY A CA 1
ATOM 797 C C . GLY A 1 97 ? 2.729 20.641 9.391 1 92.5 97 GLY A C 1
ATOM 798 O O . GLY A 1 97 ? 3.422 19.922 8.672 1 92.5 97 GLY A O 1
ATOM 799 N N . PHE A 1 98 ? 3.17 21.609 10.141 1 94.56 98 PHE A N 1
ATOM 800 C CA . PHE A 1 98 ? 4.602 21.859 10.211 1 94.56 98 PHE A CA 1
ATOM 801 C C . PHE A 1 98 ? 5.348 20.656 10.75 1 94.56 98 PHE A C 1
ATOM 803 O O . PHE A 1 98 ? 6.324 20.203 10.148 1 94.56 98 PHE A O 1
ATOM 810 N N . GLN A 1 99 ? 4.93 20.109 11.844 1 94.75 99 GLN A N 1
ATOM 811 C CA . GLN A 1 99 ? 5.586 18.953 12.438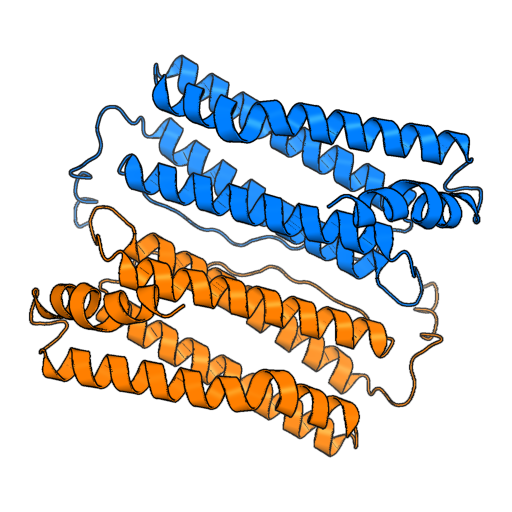 1 94.75 99 GLN A CA 1
ATOM 812 C C . GLN A 1 99 ? 5.477 17.734 11.539 1 94.75 99 GLN A C 1
ATOM 814 O O . GLN A 1 99 ? 6.398 16.922 11.477 1 94.75 99 GLN A O 1
ATOM 819 N N . ALA A 1 100 ? 4.309 17.578 10.922 1 94.75 100 ALA A N 1
ATOM 820 C CA . ALA A 1 100 ? 4.145 16.5 9.945 1 94.75 100 ALA A CA 1
ATOM 821 C C . ALA A 1 100 ? 5.199 16.594 8.844 1 94.75 100 ALA A C 1
ATOM 823 O O . ALA A 1 100 ? 5.801 15.586 8.469 1 94.75 100 ALA A O 1
ATOM 824 N N . MET A 1 101 ? 5.445 17.812 8.367 1 95.69 101 MET A N 1
ATOM 825 C CA . MET A 1 101 ? 6.441 18.031 7.324 1 95.69 101 MET A CA 1
ATOM 826 C C . MET A 1 101 ? 7.848 17.734 7.84 1 95.69 101 MET A C 1
ATOM 828 O O . MET A 1 101 ? 8.68 17.188 7.109 1 95.69 101 MET A O 1
ATOM 832 N N . GLU A 1 102 ? 8.062 18.094 9.016 1 96.44 102 GLU A N 1
ATOM 833 C CA . GLU A 1 102 ? 9.359 17.797 9.617 1 96.44 102 GLU A CA 1
ATOM 834 C C . GLU A 1 102 ? 9.602 16.281 9.703 1 96.44 102 GLU A C 1
ATOM 836 O O . GLU A 1 102 ? 10.703 15.812 9.414 1 96.44 102 GLU A O 1
ATOM 841 N N . ARG A 1 103 ? 8.594 15.594 10.117 1 96 103 ARG A N 1
ATOM 842 C CA . ARG A 1 103 ? 8.688 14.141 10.203 1 96 103 ARG A CA 1
ATOM 843 C C . ARG A 1 103 ? 8.922 13.531 8.828 1 96 103 ARG A C 1
ATOM 845 O O . ARG A 1 103 ? 9.672 12.555 8.695 1 96 103 ARG A O 1
ATOM 852 N N . ALA A 1 104 ? 8.211 14.055 7.879 1 97.38 104 ALA A N 1
ATOM 853 C CA . ALA A 1 104 ? 8.398 13.586 6.512 1 97.38 104 ALA A CA 1
ATOM 854 C C . ALA A 1 104 ? 9.844 13.758 6.066 1 97.38 104 ALA A C 1
ATOM 856 O O . ALA A 1 104 ? 10.438 12.836 5.5 1 97.38 104 ALA A O 1
ATOM 857 N N . LEU A 1 105 ? 10.391 14.945 6.316 1 97.81 105 LEU A N 1
ATOM 858 C CA . LEU A 1 105 ? 11.773 15.203 5.938 1 97.81 105 LEU A CA 1
ATOM 859 C C . LEU A 1 105 ? 12.719 14.227 6.637 1 97.81 105 LEU A C 1
ATOM 861 O O . LEU A 1 105 ? 13.641 13.688 6.016 1 97.81 105 LEU A O 1
ATOM 865 N N . HIS A 1 106 ? 12.461 14.016 7.902 1 97.31 106 HIS A N 1
ATOM 866 C CA . HIS A 1 106 ? 13.273 13.07 8.656 1 97.31 106 HIS A CA 1
ATOM 867 C C . HIS A 1 106 ? 13.195 11.672 8.047 1 97.31 106 HIS A C 1
ATOM 869 O O . HIS A 1 106 ? 14.219 11 7.895 1 97.31 106 HIS A O 1
ATOM 875 N N . LEU A 1 107 ? 12.031 11.227 7.738 1 97.25 107 LEU A N 1
ATOM 876 C CA . LEU A 1 107 ? 11.805 9.914 7.133 1 97.25 107 LEU A CA 1
ATOM 877 C C . LEU A 1 107 ? 12.547 9.797 5.805 1 97.25 107 LEU A C 1
ATOM 879 O O . LEU A 1 107 ? 13.211 8.789 5.551 1 97.25 107 LEU A O 1
ATOM 883 N N . GLU A 1 108 ? 12.414 10.859 4.984 1 98.38 108 GLU A N 1
ATOM 884 C CA . GLU A 1 108 ? 13.078 10.859 3.686 1 98.38 108 GLU A CA 1
ATOM 885 C C . GLU A 1 108 ? 14.594 10.75 3.844 1 98.38 108 GLU A C 1
ATOM 887 O O . GLU A 1 108 ? 15.25 10.016 3.1 1 98.38 108 GLU A O 1
ATOM 892 N N . LYS A 1 109 ? 15.141 11.461 4.742 1 97.88 109 LYS A N 1
ATOM 893 C CA . LYS A 1 109 ? 16.578 11.414 4.984 1 97.88 109 LYS A CA 1
ATOM 894 C C . LYS A 1 109 ? 17.016 10.023 5.453 1 97.88 109 LYS A C 1
ATOM 896 O O . LYS A 1 109 ? 18.078 9.531 5.043 1 97.88 109 LYS A O 1
ATOM 901 N N . ARG A 1 110 ? 16.234 9.445 6.281 1 97.56 110 ARG A N 1
ATOM 902 C CA . ARG A 1 110 ? 16.531 8.102 6.77 1 97.56 110 ARG A CA 1
ATOM 903 C C . ARG A 1 110 ? 16.531 7.09 5.625 1 97.56 110 ARG A C 1
ATOM 905 O O . ARG A 1 110 ? 17.422 6.25 5.527 1 97.56 110 ARG A O 1
ATOM 912 N N . VAL A 1 111 ? 15.516 7.133 4.824 1 97.5 111 VAL A N 1
ATOM 913 C CA . VAL A 1 111 ? 15.422 6.211 3.697 1 97.5 111 VAL A CA 1
ATOM 914 C C . VAL A 1 111 ? 16.578 6.453 2.729 1 97.5 111 VAL A C 1
ATOM 916 O O . VAL A 1 111 ? 17.172 5.504 2.213 1 97.5 111 VAL A O 1
ATOM 919 N N . ASN A 1 112 ? 16.875 7.758 2.508 1 97.56 112 ASN A N 1
ATOM 920 C CA . ASN A 1 112 ? 18 8.086 1.646 1 97.56 112 ASN A CA 1
ATOM 921 C C . ASN A 1 112 ? 19.297 7.488 2.176 1 97.56 112 ASN A C 1
ATOM 923 O O . ASN A 1 112 ? 20.094 6.945 1.409 1 97.56 112 ASN A O 1
ATOM 927 N N . GLN A 1 113 ? 19.516 7.602 3.443 1 98.12 113 GLN A N 1
ATOM 928 C CA . GLN A 1 113 ? 20.703 7.027 4.043 1 98.12 113 GLN A CA 1
ATOM 929 C C . GLN A 1 113 ? 20.766 5.52 3.828 1 98.12 113 GLN A C 1
ATOM 931 O O . GLN A 1 113 ? 21.828 4.965 3.525 1 98.12 113 GLN A O 1
ATOM 936 N N . SER A 1 114 ? 19.672 4.863 4.004 1 98.06 114 SER A N 1
ATOM 937 C CA . SER A 1 114 ? 19.594 3.426 3.775 1 98.06 114 SER A CA 1
ATOM 938 C C . SER A 1 114 ? 19.938 3.074 2.332 1 98.06 114 SER A C 1
ATOM 940 O O . SER A 1 114 ? 20.641 2.096 2.074 1 98.06 114 SER A O 1
ATOM 942 N N . LEU A 1 115 ? 19.453 3.857 1.375 1 98.25 115 LEU A N 1
ATOM 943 C CA . LEU A 1 115 ? 19.719 3.645 -0.043 1 98.25 115 LEU A CA 1
ATOM 944 C C . LEU A 1 115 ? 21.203 3.838 -0.354 1 98.25 115 LEU A C 1
ATOM 946 O O . LEU A 1 115 ? 21.766 3.09 -1.146 1 98.25 115 LEU A O 1
ATOM 950 N N . LEU A 1 116 ? 21.75 4.84 0.271 1 98.06 116 LEU A N 1
ATOM 951 C CA . LEU A 1 116 ? 23.172 5.086 0.091 1 98.06 116 LEU A CA 1
ATOM 952 C C . LEU A 1 116 ? 24 3.928 0.646 1 98.06 116 LEU A C 1
ATOM 954 O O . LEU A 1 116 ? 24.984 3.512 0.034 1 98.06 116 LEU A O 1
ATOM 958 N N . GLU A 1 117 ? 23.594 3.424 1.77 1 98.44 117 GLU A N 1
ATOM 959 C CA . GLU A 1 117 ? 24.281 2.27 2.352 1 98.44 117 GLU A CA 1
ATOM 960 C C . GLU A 1 117 ? 24.141 1.042 1.453 1 98.44 117 GLU A C 1
ATOM 962 O O . GLU A 1 117 ? 25.094 0.28 1.294 1 98.44 117 GLU A O 1
ATOM 967 N N . LEU A 1 118 ? 23 0.834 0.889 1 98.5 118 LEU A N 1
ATOM 968 C CA . LEU A 1 118 ? 22.797 -0.255 -0.058 1 98.5 118 LEU A CA 1
ATOM 969 C C . LEU A 1 118 ? 23.688 -0.089 -1.284 1 98.5 118 LEU A C 1
ATOM 971 O O . LEU A 1 118 ? 24.266 -1.062 -1.771 1 98.5 118 LEU A O 1
ATOM 975 N N . HIS A 1 119 ? 23.766 1.112 -1.76 1 98.44 119 HIS A N 1
ATOM 976 C CA . HIS A 1 119 ? 24.625 1.401 -2.904 1 98.44 119 HIS A CA 1
ATOM 977 C C . HIS A 1 119 ? 26.094 1.113 -2.584 1 98.44 119 HIS A C 1
ATOM 979 O O . HIS A 1 119 ? 26.812 0.557 -3.412 1 98.44 119 HIS A O 1
ATOM 985 N N . ARG A 1 120 ? 26.516 1.541 -1.446 1 98.38 120 ARG A N 1
ATOM 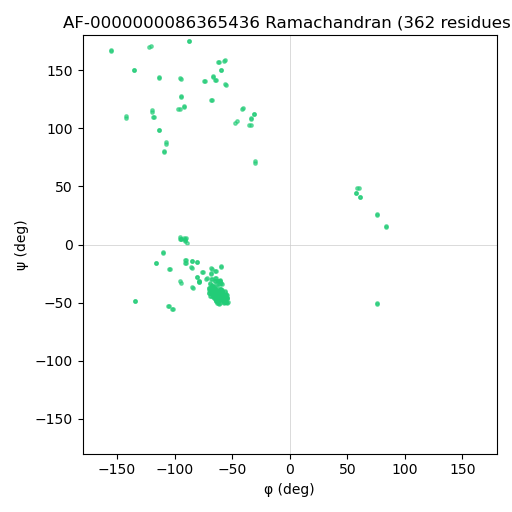986 C CA . ARG A 1 120 ? 27.875 1.266 -1.007 1 98.38 120 ARG A CA 1
ATOM 987 C C . ARG A 1 120 ? 28.141 -0.234 -0.962 1 98.38 120 ARG A C 1
ATOM 989 O O . ARG A 1 120 ? 29.188 -0.699 -1.439 1 98.38 120 ARG A O 1
ATOM 996 N N . LEU A 1 121 ? 27.234 -0.978 -0.367 1 98.56 121 LEU A N 1
ATOM 997 C CA . LEU A 1 121 ? 27.344 -2.43 -0.306 1 98.56 121 LEU A CA 1
ATOM 998 C C . LEU A 1 121 ? 27.453 -3.027 -1.706 1 98.56 121 LEU A C 1
ATOM 1000 O O . LEU A 1 121 ? 28.281 -3.908 -1.95 1 98.56 121 LEU A O 1
ATOM 1004 N N . ALA A 1 122 ? 26.609 -2.58 -2.609 1 98.25 122 ALA A N 1
ATOM 1005 C CA . ALA A 1 122 ? 26.625 -3.051 -3.992 1 98.25 122 ALA A CA 1
ATOM 1006 C C . ALA A 1 122 ? 27.984 -2.783 -4.645 1 98.25 122 ALA A C 1
ATOM 1008 O O . ALA A 1 122 ? 28.5 -3.623 -5.387 1 98.25 122 ALA A O 1
ATOM 1009 N N . THR A 1 123 ? 28.484 -1.599 -4.375 1 98.19 123 THR A N 1
ATOM 1010 C CA . THR A 1 123 ? 29.812 -1.238 -4.887 1 98.19 123 THR A CA 1
ATOM 1011 C C . THR A 1 123 ? 30.875 -2.162 -4.316 1 98.19 123 THR A C 1
ATOM 1013 O O . THR A 1 123 ? 31.719 -2.678 -5.059 1 98.19 123 THR A O 1
ATOM 1016 N N . GLU A 1 124 ? 30.859 -2.416 -3.074 1 98.31 124 GLU A N 1
ATOM 1017 C CA . GLU A 1 124 ? 31.812 -3.281 -2.395 1 98.31 124 GLU A CA 1
ATOM 1018 C C . GLU A 1 124 ? 31.75 -4.707 -2.938 1 98.31 124 GLU A C 1
ATOM 1020 O O . GLU A 1 124 ? 32.781 -5.391 -3.01 1 98.31 124 GLU A O 1
ATOM 1025 N N . ARG A 1 125 ? 30.578 -5.102 -3.367 1 97.75 125 ARG A N 1
ATOM 1026 C CA . ARG A 1 125 ? 30.391 -6.457 -3.867 1 97.75 125 ARG A CA 1
ATOM 1027 C C . ARG A 1 125 ? 30.516 -6.504 -5.387 1 97.75 125 ARG A C 1
ATOM 1029 O O . ARG A 1 125 ? 30.172 -7.504 -6.016 1 97.75 125 ARG A O 1
ATOM 1036 N N . GLU A 1 126 ? 30.891 -5.387 -5.996 1 96.69 126 GLU A N 1
ATOM 1037 C CA . GLU A 1 126 ? 31.141 -5.266 -7.43 1 96.69 126 GLU A CA 1
ATOM 1038 C C . GLU A 1 126 ? 29.906 -5.641 -8.242 1 96.69 126 GLU A C 1
ATOM 1040 O O . GLU A 1 126 ? 29.984 -6.457 -9.164 1 96.69 126 GLU A O 1
ATOM 1045 N N . ASP A 1 127 ? 28.781 -5.094 -7.883 1 97.44 127 ASP A N 1
ATOM 1046 C CA . ASP A 1 127 ? 27.5 -5.273 -8.562 1 97.44 127 ASP A CA 1
ATOM 1047 C C . ASP A 1 127 ? 27.094 -4 -9.289 1 97.44 127 ASP A C 1
ATOM 1049 O O . ASP A 1 127 ? 26.219 -3.262 -8.812 1 97.44 127 ASP A O 1
ATOM 1053 N N . PRO A 1 128 ? 27.609 -3.723 -10.438 1 96.56 128 PRO A N 1
ATOM 1054 C CA . PRO A 1 128 ? 27.297 -2.48 -11.148 1 96.56 128 PRO A CA 1
ATOM 1055 C C . PRO A 1 128 ? 25.828 -2.379 -11.562 1 96.56 128 PRO A C 1
ATOM 1057 O O . PRO A 1 128 ? 25.297 -1.273 -11.695 1 96.56 128 PRO A O 1
ATOM 1060 N N . HIS A 1 129 ? 25.266 -3.488 -11.773 1 96 129 HIS A N 1
ATOM 1061 C CA . HIS A 1 129 ? 23.844 -3.469 -12.125 1 96 129 HIS A CA 1
ATOM 1062 C C . HIS A 1 129 ? 23 -2.889 -10.992 1 96 129 HIS A C 1
ATOM 1064 O O . HIS A 1 129 ? 22.141 -2.037 -11.227 1 96 129 HIS A O 1
ATOM 1070 N N . LEU A 1 130 ? 23.219 -3.402 -9.797 1 97.75 130 LEU A N 1
ATOM 1071 C CA . LEU A 1 130 ? 22.484 -2.893 -8.641 1 97.75 130 LEU A CA 1
ATOM 1072 C C . LEU A 1 130 ? 22.812 -1.421 -8.406 1 97.75 130 LEU A C 1
ATOM 1074 O O . LEU A 1 130 ? 21.906 -0.629 -8.102 1 97.75 130 LEU A O 1
ATOM 1078 N N . CYS A 1 131 ? 24.031 -1.042 -8.555 1 97.62 131 CYS A N 1
ATOM 1079 C CA . CYS A 1 131 ? 24.422 0.357 -8.414 1 97.62 131 CYS A CA 1
ATOM 1080 C C . CYS A 1 131 ? 23.656 1.235 -9.398 1 97.62 131 CYS A C 1
ATOM 1082 O O . CYS A 1 131 ? 23.109 2.266 -9.016 1 97.62 131 CYS A O 1
ATOM 1084 N N . HIS A 1 132 ? 23.656 0.806 -10.633 1 97.44 132 HIS A N 1
ATOM 1085 C CA . HIS A 1 132 ? 22.969 1.556 -11.672 1 97.44 132 HIS A CA 1
ATOM 1086 C C . HIS A 1 132 ? 21.469 1.632 -11.383 1 97.44 132 HIS A C 1
ATOM 1088 O O . HIS A 1 132 ? 20.859 2.688 -11.547 1 97.44 132 HIS A O 1
ATOM 1094 N N . PHE A 1 133 ? 20.906 0.541 -10.945 1 98.06 133 PHE A N 1
ATOM 1095 C CA . PHE A 1 133 ? 19.484 0.477 -10.609 1 98.06 133 PHE A CA 1
ATOM 1096 C C . PHE A 1 133 ? 19.125 1.505 -9.539 1 98.06 133 PHE A C 1
ATOM 1098 O O . PHE A 1 133 ? 18.156 2.256 -9.688 1 98.06 133 PHE A O 1
ATOM 1105 N N . LEU A 1 134 ? 19.891 1.599 -8.508 1 98.19 134 LEU A N 1
ATOM 1106 C CA . LEU A 1 134 ? 19.625 2.494 -7.383 1 98.19 134 LEU A CA 1
ATOM 1107 C C . LEU A 1 134 ? 19.781 3.953 -7.809 1 98.19 134 LEU A C 1
ATOM 1109 O O . LEU A 1 134 ? 18.969 4.801 -7.406 1 98.19 134 LEU A O 1
ATOM 1113 N N . ARG A 1 135 ? 20.75 4.254 -8.625 1 95.88 135 ARG A N 1
ATOM 1114 C CA . ARG A 1 135 ? 20.969 5.613 -9.109 1 95.88 135 ARG A CA 1
ATOM 1115 C C . ARG A 1 135 ? 19.828 6.047 -10.031 1 95.88 135 ARG A C 1
ATOM 1117 O O . ARG A 1 135 ? 19.359 7.188 -9.953 1 95.88 135 ARG A O 1
ATOM 1124 N N . SER A 1 136 ? 19.328 5.121 -10.789 1 95.69 136 SER A N 1
ATOM 1125 C CA . SER A 1 136 ? 18.344 5.434 -11.828 1 95.69 136 SER A CA 1
ATOM 1126 C C . SER A 1 136 ? 16.953 5.59 -11.25 1 95.69 136 SER A C 1
ATOM 1128 O O . SER A 1 136 ? 16.156 6.406 -11.727 1 95.69 136 SER A O 1
ATOM 1130 N N . HIS A 1 137 ? 16.75 4.922 -10.195 1 95.62 137 HIS A N 1
ATOM 1131 C CA . HIS A 1 137 ? 15.352 4.852 -9.797 1 95.62 137 HIS A CA 1
ATOM 1132 C C . HIS A 1 137 ? 15.133 5.535 -8.445 1 95.62 137 HIS A C 1
ATOM 1134 O O . HIS A 1 137 ? 14 5.883 -8.102 1 95.62 137 HIS A O 1
ATOM 1140 N N . TYR A 1 138 ? 16.203 5.785 -7.699 1 97 138 TYR A N 1
ATOM 1141 C CA . TYR A 1 138 ? 15.914 6.223 -6.34 1 97 138 TYR A CA 1
ATOM 1142 C C . TYR A 1 138 ? 16.781 7.418 -5.953 1 97 138 TYR A C 1
ATOM 1144 O O . TYR A 1 138 ? 16.266 8.445 -5.5 1 97 138 TYR A O 1
ATOM 1152 N N . LEU A 1 139 ? 18.047 7.367 -6.176 1 96.25 139 LEU A N 1
ATOM 1153 C CA . LEU A 1 139 ? 18.984 8.281 -5.527 1 96.25 139 LEU A CA 1
ATOM 1154 C C . LEU A 1 139 ? 18.766 9.711 -5.992 1 96.25 139 LEU A C 1
ATOM 1156 O O . LEU A 1 139 ? 18.734 10.641 -5.18 1 96.25 139 LEU A O 1
ATOM 1160 N N . HIS A 1 140 ? 18.562 9.906 -7.262 1 93.62 140 HIS A N 1
ATOM 1161 C CA . HIS A 1 140 ? 18.328 11.266 -7.758 1 93.62 140 HIS A CA 1
ATOM 1162 C C . HIS A 1 140 ? 17.016 11.828 -7.238 1 93.62 140 HIS A C 1
ATOM 1164 O O . HIS A 1 140 ? 16.953 12.977 -6.797 1 93.62 140 HIS A O 1
ATOM 1170 N N . GLN A 1 141 ? 16 11.047 -7.297 1 94.12 141 GLN A N 1
ATOM 1171 C CA . GLN A 1 141 ? 14.68 11.469 -6.828 1 94.12 141 GLN A CA 1
ATOM 1172 C C . GLN A 1 141 ? 14.719 11.828 -5.344 1 94.12 141 GLN A C 1
ATOM 1174 O O . GLN A 1 141 ? 14.039 12.766 -4.914 1 94.12 141 GLN A O 1
ATOM 1179 N N . GLN A 1 142 ? 15.562 11.117 -4.598 1 96.44 142 GLN A N 1
ATOM 1180 C CA . GLN A 1 142 ? 15.656 11.375 -3.164 1 96.44 142 GLN A CA 1
ATOM 1181 C C . GLN A 1 142 ? 16.25 12.758 -2.889 1 96.44 142 GLN A C 1
ATOM 1183 O O . GLN A 1 142 ? 15.797 13.461 -1.988 1 96.44 142 GLN A O 1
ATOM 1188 N N . VAL A 1 143 ? 17.188 13.18 -3.656 1 95 143 VAL A N 1
ATOM 1189 C CA . VAL A 1 143 ? 17.797 14.492 -3.473 1 95 143 VAL A CA 1
ATOM 1190 C C . VAL A 1 143 ? 16.781 15.578 -3.766 1 95 143 VAL A C 1
ATOM 1192 O O . VAL A 1 143 ? 16.688 16.562 -3.033 1 95 143 VAL A O 1
ATOM 1195 N N . LEU A 1 144 ? 15.984 15.43 -4.766 1 95.19 144 LEU A N 1
ATOM 1196 C CA . LEU A 1 144 ? 14.969 16.406 -5.156 1 95.19 144 LEU A CA 1
ATOM 1197 C C . LEU A 1 144 ? 13.891 16.516 -4.082 1 95.19 144 LEU A C 1
ATOM 1199 O O . LEU A 1 144 ? 13.469 17.625 -3.74 1 95.19 144 LEU A O 1
ATOM 1203 N N . ILE A 1 145 ? 13.5 15.398 -3.549 1 96.62 145 ILE A N 1
ATOM 1204 C CA . ILE A 1 145 ? 12.422 15.398 -2.564 1 96.62 145 ILE A CA 1
ATOM 1205 C C . ILE A 1 145 ? 12.906 16.031 -1.266 1 96.62 145 ILE A C 1
ATOM 1207 O O . ILE A 1 145 ? 12.18 16.797 -0.625 1 96.62 145 ILE A O 1
ATOM 1211 N N . ILE A 1 146 ? 14.094 15.719 -0.861 1 96.81 146 ILE A N 1
ATOM 1212 C CA . ILE A 1 146 ? 14.664 16.297 0.356 1 96.81 146 ILE A CA 1
ATOM 1213 C C . ILE A 1 146 ? 14.797 17.797 0.201 1 96.81 146 ILE A C 1
ATOM 1215 O O . ILE A 1 146 ? 14.461 18.562 1.114 1 96.81 146 ILE A O 1
ATOM 1219 N N . ARG A 1 147 ? 15.25 18.266 -0.971 1 96.25 147 ARG A N 1
ATOM 1220 C CA . ARG A 1 147 ? 15.344 19.688 -1.256 1 96.25 147 ARG A CA 1
ATOM 1221 C C . ARG A 1 147 ? 13.969 20.344 -1.2 1 96.25 147 ARG A C 1
ATOM 1223 O O . ARG A 1 147 ? 13.812 21.422 -0.624 1 96.25 147 ARG A O 1
ATOM 1230 N N . GLU A 1 148 ? 13.023 19.719 -1.78 1 95.62 148 GLU A N 1
ATOM 1231 C CA . GLU A 1 148 ? 11.664 20.234 -1.819 1 95.62 148 GLU A CA 1
ATOM 1232 C C . GLU A 1 148 ? 11.086 20.375 -0.414 1 95.62 148 GLU A C 1
ATOM 1234 O O . GLU A 1 148 ? 10.578 21.438 -0.055 1 95.62 148 GLU A O 1
ATOM 1239 N N . LEU A 1 149 ? 11.242 19.359 0.372 1 96.88 149 LEU A N 1
ATOM 1240 C CA . LEU A 1 149 ? 10.727 19.375 1.736 1 96.88 149 LEU A CA 1
ATOM 1241 C C . LEU A 1 149 ? 11.469 20.422 2.578 1 96.88 149 LEU A C 1
ATOM 1243 O O . LEU A 1 149 ? 10.852 21.125 3.383 1 96.88 149 LEU A O 1
ATOM 1247 N N . GLY A 1 150 ? 12.789 20.438 2.422 1 95.94 150 GLY A N 1
ATOM 1248 C CA . GLY A 1 150 ? 13.547 21.484 3.088 1 95.94 150 GLY A CA 1
ATOM 1249 C C . GLY A 1 150 ? 13.055 22.875 2.756 1 95.94 150 GLY A C 1
ATOM 1250 O O . GLY A 1 150 ? 12.953 23.734 3.641 1 95.94 150 GLY A O 1
ATOM 1251 N N . GLY A 1 151 ? 12.766 23.125 1.482 1 94.81 151 GLY A N 1
ATOM 1252 C CA . GLY A 1 151 ? 12.211 24.391 1.062 1 94.81 151 GLY A CA 1
ATOM 1253 C C . GLY A 1 151 ? 10.852 24.688 1.674 1 94.81 151 GLY A C 1
ATOM 1254 O O . GLY A 1 151 ? 10.578 25.812 2.078 1 94.81 151 GLY A O 1
ATOM 1255 N N . TYR A 1 152 ? 10.008 23.734 1.733 1 94.88 152 TYR A N 1
ATOM 1256 C CA . TYR A 1 152 ? 8.703 23.891 2.357 1 94.88 152 TYR A CA 1
ATOM 1257 C C . TYR A 1 152 ? 8.836 24.312 3.816 1 94.88 152 TYR A C 1
ATOM 1259 O O . TYR A 1 152 ? 8.164 25.234 4.27 1 94.88 152 TYR A O 1
ATOM 1267 N N . LEU A 1 153 ? 9.758 23.625 4.516 1 96.25 153 LEU A N 1
ATOM 1268 C CA . LEU A 1 153 ? 9.93 23.906 5.938 1 96.25 153 LEU A CA 1
ATOM 1269 C C . LEU A 1 153 ? 10.508 25.312 6.137 1 96.25 153 LEU A C 1
ATOM 1271 O O . LEU A 1 153 ? 10.125 26.016 7.074 1 96.25 153 LEU A O 1
ATOM 1275 N N . THR A 1 154 ? 11.414 25.703 5.301 1 95.44 154 THR A N 1
ATOM 1276 C CA . THR A 1 154 ? 11.953 27.062 5.352 1 95.44 154 THR A CA 1
ATOM 1277 C C . THR A 1 154 ? 10.844 28.094 5.18 1 95.44 154 THR A C 1
ATOM 1279 O O . THR A 1 154 ? 10.766 29.062 5.938 1 95.44 154 THR A O 1
ATOM 1282 N N . ASN A 1 155 ? 9.953 27.859 4.211 1 93.69 155 ASN A N 1
ATOM 1283 C CA . ASN A 1 155 ? 8.836 28.766 3.957 1 93.69 155 ASN A CA 1
ATOM 1284 C C . ASN A 1 155 ? 7.852 28.781 5.121 1 93.69 155 ASN A C 1
ATOM 1286 O O . ASN A 1 155 ? 7.352 29.844 5.504 1 93.69 155 ASN A O 1
ATOM 1290 N N . LEU A 1 156 ? 7.594 27.672 5.688 1 95.69 156 LEU A N 1
ATOM 1291 C CA . LEU A 1 156 ? 6.699 27.578 6.836 1 95.69 156 LEU A CA 1
ATOM 1292 C C . LEU A 1 156 ? 7.273 28.328 8.031 1 95.69 156 LEU A C 1
ATOM 1294 O O . LEU A 1 156 ? 6.551 29.047 8.727 1 95.69 156 LEU A O 1
ATOM 1298 N N . ARG A 1 157 ? 8.578 28.203 8.234 1 94.44 157 ARG A N 1
ATOM 1299 C CA . ARG A 1 157 ? 9.242 28.938 9.305 1 94.44 157 ARG A CA 1
ATOM 1300 C C . ARG A 1 157 ? 9.188 30.438 9.055 1 94.44 157 ARG A C 1
ATOM 1302 O O . ARG A 1 157 ? 8.977 31.219 9.977 1 94.44 157 ARG A O 1
ATOM 1309 N N . ARG A 1 158 ? 9.336 30.766 7.844 1 93.81 158 ARG A N 1
ATOM 1310 C CA . ARG A 1 158 ? 9.234 32.156 7.469 1 93.81 158 ARG A CA 1
ATOM 1311 C C . ARG A 1 158 ? 7.859 32.719 7.801 1 93.81 158 ARG A C 1
ATOM 1313 O O . ARG A 1 158 ? 7.73 33.906 8.172 1 93.81 158 ARG A O 1
ATOM 1320 N N . MET A 1 159 ? 6.855 31.906 7.762 1 93.44 159 MET A N 1
ATOM 1321 C CA . MET A 1 159 ? 5.484 32.312 8.062 1 93.44 159 MET A CA 1
ATOM 1322 C C . MET A 1 159 ? 5.184 32.125 9.547 1 93.44 159 MET A C 1
ATOM 1324 O O . MET A 1 159 ? 4.031 32.25 9.969 1 93.44 159 MET A O 1
ATOM 1328 N N . GLU A 1 160 ? 6.23 31.703 10.281 1 92.56 160 GLU A N 1
ATOM 1329 C CA . GLU A 1 160 ? 6.195 31.609 11.734 1 92.56 160 GLU A CA 1
ATOM 1330 C C . GLU A 1 160 ? 5.387 30.391 12.188 1 92.56 160 GLU A C 1
ATOM 1332 O O . GLU A 1 160 ? 4.695 30.453 13.211 1 92.56 160 GLU A O 1
ATOM 1337 N N . ALA A 1 161 ? 5.301 29.438 11.414 1 90.69 161 ALA A N 1
ATOM 1338 C CA . ALA A 1 161 ? 4.781 28.156 11.875 1 90.69 161 ALA A CA 1
ATOM 1339 C C . ALA A 1 161 ? 5.719 27.516 12.891 1 90.69 161 ALA A C 1
ATOM 1341 O O . ALA A 1 161 ? 6.941 27.641 12.781 1 90.69 161 ALA A O 1
ATOM 1342 N N . PRO A 1 162 ? 5.203 26.797 13.906 1 87.31 162 PRO A N 1
ATOM 1343 C CA . PRO A 1 162 ? 3.799 26.484 14.18 1 87.31 162 PRO A CA 1
ATOM 1344 C C . PRO A 1 162 ? 3.127 27.531 15.07 1 87.31 162 PRO A C 1
ATOM 1346 O O . PRO A 1 162 ? 1.95 27.391 15.414 1 87.31 162 PRO A O 1
ATOM 1349 N N . GLU A 1 163 ? 3.83 28.609 15.375 1 89.5 163 GLU A N 1
ATOM 1350 C CA . GLU A 1 163 ? 3.33 29.594 16.328 1 89.5 163 GLU A CA 1
ATOM 1351 C C . GLU A 1 163 ? 2.199 30.422 15.734 1 89.5 163 GLU A C 1
ATOM 1353 O O . GLU A 1 163 ? 1.323 30.891 16.453 1 89.5 163 GLU A O 1
ATOM 1358 N N . ASN A 1 164 ? 2.244 30.594 14.391 1 90.12 164 ASN A N 1
ATOM 1359 C CA . ASN A 1 164 ? 1.217 31.344 13.68 1 90.12 164 ASN A CA 1
ATOM 1360 C C . ASN A 1 164 ? 0.139 30.422 13.109 1 90.12 164 ASN A C 1
ATOM 1362 O O . ASN A 1 164 ? 0.41 29.625 12.219 1 90.12 164 ASN A O 1
ATOM 1366 N N . PRO A 1 165 ? -1.047 30.531 13.531 1 79.06 165 PRO A N 1
ATOM 1367 C CA . PRO A 1 165 ? -2.109 29.609 13.109 1 79.06 165 PRO A CA 1
ATOM 1368 C C . PRO A 1 165 ? -2.418 29.719 11.617 1 79.06 165 PRO A C 1
ATOM 1370 O O . PRO A 1 165 ? -2.885 28.75 11.008 1 79.06 165 PRO A O 1
ATOM 1373 N N . LEU A 1 166 ? -2.088 30.859 11.016 1 91.38 166 LEU A N 1
ATOM 1374 C CA . LEU A 1 166 ? -2.445 31.078 9.625 1 91.38 166 LEU A CA 1
ATOM 1375 C C . LEU A 1 166 ? -1.389 30.5 8.688 1 91.38 166 LEU A C 1
ATOM 1377 O O . LEU A 1 166 ? -1.643 30.312 7.5 1 91.38 166 LEU A O 1
ATOM 1381 N N . ALA A 1 167 ? -0.263 30.297 9.227 1 93.69 167 ALA A N 1
ATOM 1382 C CA . ALA A 1 167 ? 0.884 29.891 8.422 1 93.69 167 ALA A CA 1
ATOM 1383 C C . ALA A 1 167 ? 0.578 28.609 7.633 1 93.69 167 ALA A C 1
ATOM 1385 O O . ALA A 1 167 ? 0.747 28.578 6.41 1 93.69 167 ALA A O 1
ATOM 1386 N N . GLU A 1 168 ? 0.074 27.641 8.273 1 94 168 GLU A N 1
ATOM 1387 C CA . GLU A 1 168 ? -0.155 26.344 7.629 1 94 168 GLU A CA 1
ATOM 1388 C C . GLU A 1 168 ? -1.289 26.422 6.613 1 94 168 GLU A C 1
ATOM 1390 O O . GLU A 1 168 ? -1.235 25.781 5.562 1 94 168 GLU A O 1
ATOM 1395 N N . LEU A 1 169 ? -2.26 27.203 7.004 1 93.56 169 LEU A N 1
ATOM 1396 C CA . LEU A 1 169 ? -3.381 27.359 6.082 1 93.56 169 LEU A CA 1
ATOM 1397 C C . LEU A 1 169 ? -2.934 28.047 4.793 1 93.56 169 LEU A C 1
ATOM 1399 O O . LEU A 1 169 ? -3.271 27.594 3.699 1 93.56 169 LEU A O 1
ATOM 1403 N N . LEU A 1 170 ? -2.227 29.078 4.941 1 93.62 170 LEU A N 1
ATOM 1404 C CA . LEU A 1 170 ? -1.739 29.812 3.779 1 93.62 170 LEU A CA 1
ATOM 1405 C C . LEU A 1 170 ? -0.786 28.953 2.955 1 93.62 170 LEU A C 1
ATOM 1407 O O . LEU A 1 170 ? -0.864 28.938 1.725 1 93.62 170 LEU A O 1
ATOM 1411 N N . PHE A 1 171 ? 0.079 28.312 3.637 1 94.38 171 PHE A N 1
ATOM 1412 C CA . PHE A 1 171 ? 1.007 27.422 2.955 1 94.38 171 PHE A CA 1
ATOM 1413 C C . PHE A 1 171 ? 0.253 26.344 2.182 1 94.38 171 PHE A C 1
ATOM 1415 O O . PHE A 1 171 ? 0.584 26.047 1.031 1 94.38 171 PHE A O 1
ATOM 1422 N N . ASP A 1 172 ? -0.719 25.75 2.789 1 94.38 172 ASP A N 1
ATOM 1423 C CA . ASP A 1 172 ? -1.548 24.703 2.186 1 94.38 172 ASP A CA 1
ATOM 1424 C C . ASP A 1 172 ? -2.203 25.203 0.899 1 94.38 172 ASP A C 1
ATOM 1426 O O . ASP A 1 172 ? -2.123 24.547 -0.141 1 94.38 172 ASP A O 1
ATOM 1430 N N . ARG A 1 173 ? -2.738 26.359 0.902 1 91.88 173 ARG A N 1
ATOM 1431 C CA . ARG A 1 173 ? -3.537 26.875 -0.206 1 91.88 173 ARG A CA 1
ATOM 1432 C C . ARG A 1 173 ? -2.648 27.5 -1.276 1 91.88 173 ARG A C 1
ATOM 1434 O O . ARG A 1 173 ? -2.889 27.328 -2.473 1 91.88 173 ARG A O 1
ATOM 1441 N N . LEU A 1 174 ? -1.616 28.141 -0.862 1 89.69 174 LEU A N 1
ATOM 1442 C CA . LEU A 1 174 ? -0.859 28.953 -1.809 1 89.69 174 LEU A CA 1
ATOM 1443 C C . LEU A 1 174 ? 0.323 28.172 -2.371 1 89.69 174 LEU A C 1
ATOM 1445 O O . LEU A 1 174 ? 0.734 28.391 -3.512 1 89.69 174 LEU A O 1
ATOM 1449 N N . THR A 1 175 ? 0.873 27.312 -1.625 1 89.12 175 THR A N 1
ATOM 1450 C CA . THR A 1 175 ? 2.062 26.594 -2.059 1 89.12 175 THR A CA 1
ATOM 1451 C C . THR A 1 175 ? 1.701 25.188 -2.52 1 89.12 175 THR A C 1
ATOM 1453 O O . THR A 1 175 ? 1.89 24.844 -3.688 1 89.12 175 THR A O 1
ATOM 1456 N N . LEU A 1 176 ? 1.052 24.438 -1.663 1 91.31 176 LEU A N 1
ATOM 1457 C CA . LEU A 1 176 ? 0.768 23.047 -1.998 1 91.31 176 LEU A CA 1
ATOM 1458 C C . LEU A 1 176 ? -0.418 22.953 -2.953 1 91.31 176 LEU A C 1
ATOM 1460 O O . LEU A 1 176 ? -0.493 22.031 -3.764 1 91.31 176 LEU A O 1
ATOM 1464 N N . GLY A 1 177 ? -1.365 23.859 -2.855 1 87.38 177 GLY A N 1
ATOM 1465 C CA . GLY A 1 177 ? -2.48 23.906 -3.787 1 87.38 177 GLY A CA 1
ATOM 1466 C C . GLY A 1 177 ? -2.045 24.094 -5.23 1 87.38 177 GLY A C 1
ATOM 1467 O O . GLY A 1 177 ? -2.605 23.469 -6.137 1 87.38 177 GLY A O 1
ATOM 1468 N N . ARG A 1 178 ? -1.086 24.891 -5.406 1 82.25 178 ARG A N 1
ATOM 1469 C CA . ARG A 1 178 ? -0.533 25.109 -6.734 1 82.25 178 ARG A CA 1
ATOM 1470 C C . ARG A 1 178 ? 0.161 23.859 -7.262 1 82.25 178 ARG A C 1
ATOM 1472 O O . ARG A 1 178 ? 0.05 23.531 -8.445 1 82.25 178 ARG A O 1
ATOM 1479 N N . SER A 1 179 ? 0.748 23.203 -6.383 1 77.62 179 SER A N 1
ATOM 1480 C CA . SER A 1 179 ? 1.456 21.984 -6.758 1 77.62 179 SER A CA 1
ATOM 1481 C C . SER A 1 179 ? 0.482 20.891 -7.172 1 77.62 179 SER A C 1
ATOM 1483 O O . SER A 1 179 ? 0.79 20.078 -8.047 1 77.62 179 SER A O 1
ATOM 1485 N N . ASP A 1 180 ? -0.663 20.859 -6.547 1 77.62 180 ASP A N 1
ATOM 1486 C CA . ASP A 1 180 ? -1.698 19.875 -6.879 1 77.62 180 ASP A CA 1
ATOM 1487 C C . ASP A 1 180 ? -2.221 20.094 -8.297 1 77.62 180 ASP A C 1
ATOM 1489 O O . ASP A 1 180 ? -2.561 19.141 -8.992 1 77.62 180 ASP A O 1
ATOM 1493 N N . LYS A 1 181 ? -2.242 21.266 -8.75 1 70.38 181 LYS A N 1
ATOM 1494 C CA . LYS A 1 181 ? -2.748 21.594 -10.078 1 70.38 181 LYS A CA 1
ATOM 1495 C C . LYS A 1 181 ? -1.745 21.203 -11.156 1 70.38 181 LYS A C 1
ATOM 1497 O O . LYS A 1 181 ? -2.133 20.859 -12.281 1 70.38 181 LYS A O 1
ATOM 1502 N N . ASP A 1 182 ? -0.56 21.125 -10.75 1 64.19 182 ASP A N 1
ATOM 1503 C CA . ASP A 1 182 ? 0.481 20.859 -11.742 1 64.19 182 ASP A CA 1
ATOM 1504 C C . ASP A 1 182 ? 0.716 19.359 -11.883 1 64.19 182 ASP A C 1
ATOM 1506 O O . ASP A 1 182 ? 1.315 18.906 -12.867 1 64.19 182 ASP A O 1
ATOM 1510 N N . ASN A 1 183 ? 0.215 18.5 -10.891 1 63.56 183 ASN A N 1
ATOM 1511 C CA . ASN A 1 183 ? 0.447 17.062 -10.938 1 63.56 183 ASN A CA 1
ATOM 1512 C C . ASN A 1 183 ? -0.826 16.297 -11.297 1 63.56 183 ASN A C 1
ATOM 1514 O O . ASN A 1 183 ? -1.918 16.672 -10.859 1 63.56 183 ASN A O 1
ATOM 1518 N N . MET B 1 1 ? -5.172 15.008 30.656 1 23.02 1 MET B N 1
ATOM 1519 C CA . MET B 1 1 ? -5.957 14.188 29.75 1 23.02 1 MET B CA 1
ATOM 1520 C C . MET B 1 1 ? -6.734 15.055 28.766 1 23.02 1 MET B C 1
ATOM 1522 O O . MET B 1 1 ? -7.703 15.711 29.141 1 23.02 1 MET B O 1
ATOM 1526 N N . VAL B 1 2 ? -6.059 15.773 27.953 1 36.06 2 VAL B N 1
ATOM 1527 C CA . VAL B 1 2 ? -6.812 16.766 27.203 1 36.06 2 VAL B CA 1
ATOM 1528 C C . VAL B 1 2 ? -8.07 16.125 26.609 1 36.06 2 VAL B C 1
ATOM 1530 O O . VAL B 1 2 ? -8.023 15.008 26.094 1 36.06 2 VAL B O 1
ATOM 1533 N N . PRO B 1 3 ? -9.227 16.312 27.078 1 39.94 3 PRO B N 1
ATOM 1534 C CA . PRO B 1 3 ? -10.43 15.656 26.562 1 39.94 3 PRO B CA 1
ATOM 1535 C C . PRO B 1 3 ? -10.391 15.414 25.062 1 39.94 3 PRO B C 1
ATOM 1537 O O . PRO B 1 3 ? -9.828 16.219 24.328 1 39.94 3 PRO B O 1
ATOM 1540 N N . LEU B 1 4 ? -10.117 14.156 24.547 1 45.47 4 LEU B N 1
ATOM 1541 C CA . LEU B 1 4 ? -10.227 13.914 23.125 1 45.47 4 LEU B CA 1
ATOM 1542 C C . LEU B 1 4 ? -11.297 14.805 22.5 1 45.47 4 LEU B C 1
ATOM 1544 O O . LEU B 1 4 ? -12.477 14.703 22.844 1 45.47 4 LEU B O 1
ATOM 1548 N N . GLU B 1 5 ? -11.094 16.062 22.406 1 54.12 5 GLU B N 1
ATOM 1549 C CA . GLU B 1 5 ? -12.016 17.125 22 1 54.12 5 GLU B CA 1
ATOM 1550 C C . GLU B 1 5 ? -13.039 16.609 20.984 1 54.12 5 GLU B C 1
ATOM 1552 O O . GLU B 1 5 ? -12.711 15.773 20.141 1 54.12 5 GLU B O 1
ATOM 1557 N N . ALA B 1 6 ? -14.398 16.516 21.344 1 65.38 6 ALA B N 1
ATOM 1558 C CA . ALA B 1 6 ? -15.602 16.172 20.578 1 65.38 6 ALA B CA 1
ATOM 1559 C C . ALA B 1 6 ? -15.5 16.656 19.141 1 65.38 6 ALA B C 1
ATOM 1561 O O . ALA B 1 6 ? -15.094 17.797 18.891 1 65.38 6 ALA B O 1
ATOM 1562 N N . SER B 1 7 ? -15.336 15.711 18.188 1 81.5 7 SER B N 1
ATOM 1563 C CA . SER B 1 7 ? -15.383 16.062 16.781 1 81.5 7 SER B CA 1
ATOM 1564 C C . SER B 1 7 ? -16.484 17.062 16.484 1 81.5 7 SER B C 1
ATOM 1566 O O . SER B 1 7 ? -17.625 16.891 16.906 1 81.5 7 SER B O 1
ATOM 1568 N N . GLN B 1 8 ? -16.047 18.156 16.062 1 85.19 8 GLN B N 1
ATOM 1569 C CA . GLN B 1 8 ? -17.016 19.203 15.727 1 85.19 8 GLN B CA 1
ATOM 1570 C C . GLN B 1 8 ? -17.984 18.75 14.648 1 85.19 8 GLN B C 1
ATOM 1572 O O . GLN B 1 8 ? -19.078 19.281 14.523 1 85.19 8 GLN B O 1
ATOM 1577 N N . VAL B 1 9 ? -17.594 17.703 13.945 1 89.62 9 VAL B N 1
ATOM 1578 C CA . VAL B 1 9 ? -18.391 17.359 12.773 1 89.62 9 VAL B CA 1
ATOM 1579 C C . VAL B 1 9 ? -19.141 16.047 13.031 1 89.62 9 VAL B C 1
ATOM 1581 O O . VAL B 1 9 ? -20.031 15.688 12.273 1 89.62 9 VAL B O 1
ATOM 1584 N N . ARG B 1 10 ? -18.812 15.461 14.109 1 91.81 10 ARG B N 1
ATOM 1585 C CA . ARG B 1 10 ? -19.438 14.172 14.391 1 91.81 10 ARG B CA 1
ATOM 1586 C C . ARG B 1 10 ? -20.938 14.344 14.664 1 91.81 10 ARG B C 1
ATOM 1588 O O . ARG B 1 10 ? -21.328 15.18 15.484 1 91.81 10 ARG B O 1
ATOM 1595 N N . HIS B 1 11 ? -21.703 13.664 13.945 1 92.06 11 HIS B N 1
ATOM 1596 C CA . HIS B 1 11 ? -23.141 13.672 14.125 1 92.06 11 HIS B CA 1
ATOM 1597 C C . HIS B 1 11 ? -23.734 12.289 13.891 1 92.06 11 HIS B C 1
ATOM 1599 O O . HIS B 1 11 ? -23.75 11.797 12.758 1 92.06 11 HIS B O 1
ATOM 1605 N N . ASN B 1 12 ? -24.188 11.664 14.875 1 92.56 12 ASN B N 1
ATOM 1606 C CA . ASN B 1 12 ? -24.844 10.359 14.812 1 92.56 12 ASN B CA 1
ATOM 1607 C C . ASN B 1 12 ? -23.906 9.289 14.258 1 92.56 12 ASN B C 1
ATOM 1609 O O . ASN B 1 12 ? -24.312 8.508 13.391 1 92.56 12 ASN B O 1
ATOM 1613 N N . TYR B 1 13 ? -22.766 9.352 14.656 1 95.94 13 TYR B N 1
ATOM 1614 C CA . TYR B 1 13 ? -21.766 8.344 14.32 1 95.94 13 TYR B CA 1
ATOM 1615 C C . TYR B 1 13 ? -21.328 7.566 15.555 1 95.94 13 TYR B C 1
ATOM 1617 O O . TYR B 1 13 ? -20.5 8.039 16.344 1 95.94 13 TYR B O 1
ATOM 1625 N N . HIS B 1 14 ? -21.875 6.438 15.727 1 96.75 14 HIS B N 1
ATOM 1626 C CA . HIS B 1 14 ? -21.734 5.629 16.938 1 96.75 14 HIS B CA 1
ATOM 1627 C C . HIS B 1 14 ? -20.297 5.172 17.125 1 96.75 14 HIS B C 1
ATOM 1629 O O . HIS B 1 14 ? -19.625 4.793 16.156 1 96.75 14 HIS B O 1
ATOM 1635 N N . PRO B 1 15 ? -19.844 5.168 18.359 1 96.69 15 PRO B N 1
ATOM 1636 C CA . PRO B 1 15 ? -18.469 4.742 18.625 1 96.69 15 PRO B CA 1
ATOM 1637 C C . PRO B 1 15 ? -18.188 3.314 18.156 1 96.69 15 PRO B C 1
ATOM 1639 O O . PRO B 1 15 ? -17.078 3.008 17.719 1 96.69 15 PRO B O 1
ATOM 1642 N N . ASP B 1 16 ? -19.156 2.494 18.25 1 97.56 16 ASP B N 1
ATOM 1643 C CA . ASP B 1 16 ? -18.984 1.117 17.797 1 97.56 16 ASP B CA 1
ATOM 1644 C C . ASP B 1 16 ? -18.672 1.064 16.297 1 97.56 16 ASP B C 1
ATOM 1646 O O . ASP B 1 16 ? -17.859 0.247 15.852 1 97.56 16 ASP B O 1
ATOM 1650 N N . CYS B 1 17 ? -19.375 1.891 15.531 1 97.94 17 CYS B N 1
ATOM 1651 C CA . CYS B 1 17 ? -19.125 1.949 14.094 1 97.94 17 CYS B CA 1
ATOM 1652 C C . CYS B 1 17 ? -17.734 2.484 13.805 1 97.94 17 CYS B C 1
ATOM 1654 O O . CYS B 1 17 ? -17.031 1.968 12.93 1 97.94 17 CYS B O 1
ATOM 1656 N N . GLU B 1 18 ? -17.328 3.5 14.547 1 97.56 18 GLU B N 1
ATOM 1657 C CA . GLU B 1 18 ? -15.984 4.055 14.391 1 97.56 18 GLU B CA 1
ATOM 1658 C C . GLU B 1 18 ? -14.914 2.982 14.602 1 97.56 18 GLU B C 1
ATOM 1660 O O . GLU B 1 18 ? -13.984 2.867 13.805 1 97.56 18 GLU B O 1
ATOM 1665 N N . ILE B 1 19 ? -15.055 2.209 15.617 1 98.25 19 ILE B N 1
ATOM 1666 C CA . ILE B 1 19 ? -14.117 1.14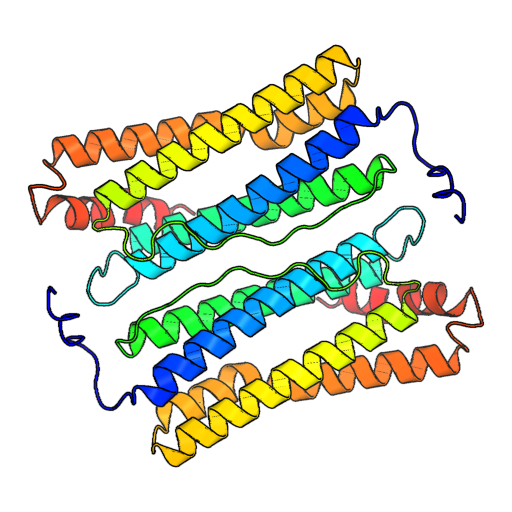6 15.945 1 98.25 19 ILE B CA 1
ATOM 1667 C C . ILE B 1 19 ? -14.117 0.088 14.844 1 98.25 19 ILE B C 1
ATOM 1669 O O . ILE B 1 19 ? -13.062 -0.362 14.406 1 98.25 19 ILE B O 1
ATOM 1673 N N . ALA B 1 20 ? -15.273 -0.275 14.453 1 98.5 20 ALA B N 1
ATOM 1674 C CA . ALA B 1 20 ? -15.414 -1.325 13.453 1 98.5 20 ALA B CA 1
ATOM 1675 C C . ALA B 1 20 ? -14.836 -0.88 12.109 1 98.5 20 ALA B C 1
ATOM 1677 O O . ALA B 1 20 ? -14.258 -1.688 11.375 1 98.5 20 ALA B O 1
ATOM 1678 N N . VAL B 1 21 ? -15.039 0.369 11.75 1 98.5 21 VAL B N 1
ATOM 1679 C CA . VAL B 1 21 ? -14.469 0.906 10.523 1 98.5 21 VAL B CA 1
ATOM 1680 C C . VAL B 1 21 ? -12.945 0.863 10.602 1 98.5 21 VAL B C 1
ATOM 1682 O O . VAL B 1 21 ? -12.273 0.5 9.625 1 98.5 21 VAL B O 1
ATOM 1685 N N . ASN B 1 22 ? -12.383 1.214 11.727 1 98.12 22 ASN B N 1
ATOM 1686 C CA . ASN B 1 22 ? -10.938 1.112 11.906 1 98.12 22 ASN B CA 1
ATOM 1687 C C . ASN B 1 22 ? -10.445 -0.323 11.734 1 98.12 22 ASN B C 1
ATOM 1689 O O . ASN B 1 22 ? -9.398 -0.56 11.141 1 98.12 22 ASN B O 1
ATOM 1693 N N . ARG B 1 23 ? -11.219 -1.25 12.211 1 98.25 23 ARG B N 1
ATOM 1694 C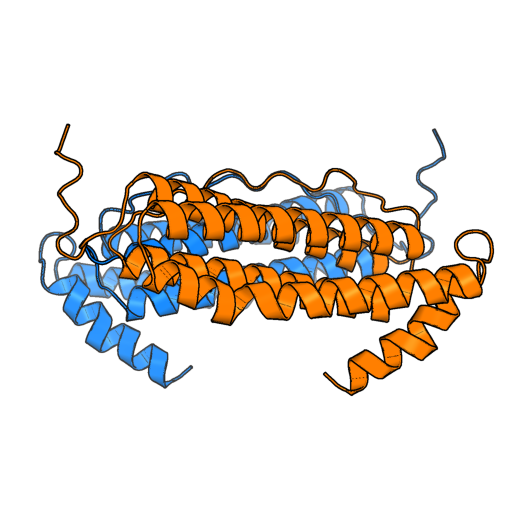 CA . ARG B 1 23 ? -10.875 -2.658 12.039 1 98.25 23 ARG B CA 1
ATOM 1695 C C . ARG B 1 23 ? -10.906 -3.051 10.562 1 98.25 23 ARG B C 1
ATOM 1697 O O . ARG B 1 23 ? -10.047 -3.795 10.094 1 98.25 23 ARG B O 1
ATOM 1704 N N . GLN B 1 24 ? -11.914 -2.551 9.922 1 98.62 24 GLN B N 1
ATOM 1705 C CA . GLN B 1 24 ? -12.039 -2.857 8.5 1 98.62 24 GLN B CA 1
ATOM 1706 C C . GLN B 1 24 ? -10.883 -2.26 7.703 1 98.62 24 GLN B C 1
ATOM 1708 O O . GLN B 1 24 ? -10.383 -2.881 6.762 1 98.62 24 GLN B O 1
ATOM 1713 N N . ILE B 1 25 ? -10.477 -1.035 8 1 98.5 25 ILE B N 1
ATOM 1714 C CA . ILE B 1 25 ? -9.32 -0.408 7.371 1 98.5 25 ILE B CA 1
ATOM 1715 C C . ILE B 1 25 ? -8.094 -1.312 7.523 1 98.5 25 ILE B C 1
ATOM 1717 O O . ILE B 1 25 ? -7.398 -1.59 6.543 1 98.5 25 ILE B O 1
ATOM 1721 N N . GLN B 1 26 ? -7.887 -1.826 8.719 1 97.88 26 GLN B N 1
ATOM 1722 C CA . GLN B 1 26 ? -6.75 -2.697 8.992 1 97.88 26 GLN B CA 1
ATOM 1723 C C . GLN B 1 26 ? -6.828 -3.98 8.172 1 97.88 26 GLN B C 1
ATOM 1725 O O . GLN B 1 26 ? -5.809 -4.465 7.668 1 97.88 26 GLN B O 1
ATOM 1730 N N . MET B 1 27 ? -7.957 -4.488 8.086 1 98 27 MET B N 1
ATOM 1731 C CA . MET B 1 27 ? -8.148 -5.719 7.316 1 98 27 MET B CA 1
ATOM 1732 C C . MET B 1 27 ? -7.816 -5.504 5.844 1 98 27 MET B C 1
ATOM 1734 O O . MET B 1 27 ? -7.188 -6.355 5.215 1 98 27 MET B O 1
ATOM 1738 N N . GLN B 1 28 ? -8.242 -4.426 5.336 1 98.56 28 GLN B N 1
ATOM 1739 C CA . GLN B 1 28 ? -7.992 -4.137 3.926 1 98.56 28 GLN B CA 1
ATOM 1740 C C . GLN B 1 28 ? -6.512 -3.887 3.666 1 98.56 28 GLN B C 1
ATOM 1742 O O . GLN B 1 28 ? -5.965 -4.34 2.656 1 98.56 28 GLN B O 1
ATOM 1747 N N . LEU B 1 29 ? -5.879 -3.158 4.555 1 98.56 29 LEU B N 1
ATOM 1748 C CA . LEU B 1 29 ? -4.438 -2.951 4.422 1 98.56 29 LEU B CA 1
ATOM 1749 C C . LEU B 1 29 ? -3.691 -4.277 4.48 1 98.56 29 LEU B C 1
ATOM 1751 O O . LEU B 1 29 ? -2.76 -4.504 3.703 1 98.56 29 LEU B O 1
ATOM 1755 N N . HIS B 1 30 ? -4.098 -5.125 5.34 1 98.31 30 HIS B N 1
ATOM 1756 C CA . HIS B 1 30 ? -3.494 -6.449 5.422 1 98.31 30 HIS B CA 1
ATOM 1757 C C . HIS B 1 30 ? -3.736 -7.242 4.141 1 98.31 30 HIS B C 1
ATOM 1759 O O . HIS B 1 30 ? -2.834 -7.922 3.648 1 98.31 30 HIS B O 1
ATOM 1765 N N . ALA B 1 31 ? -4.973 -7.195 3.686 1 98.19 31 ALA B N 1
ATOM 1766 C CA . ALA B 1 31 ? -5.281 -7.887 2.438 1 98.19 31 ALA B CA 1
ATOM 1767 C C . ALA B 1 31 ? -4.395 -7.387 1.301 1 98.19 31 ALA B C 1
ATOM 1769 O O . ALA B 1 31 ? -3.879 -8.18 0.511 1 98.19 31 ALA B O 1
ATOM 1770 N N . SER B 1 32 ? -4.238 -6.039 1.216 1 98.56 32 SER B N 1
ATOM 1771 C CA . SER B 1 32 ? -3.352 -5.453 0.213 1 98.56 32 SER B CA 1
ATOM 1772 C C . SER B 1 32 ? -1.938 -6.016 0.329 1 98.56 32 SER B C 1
ATOM 1774 O O . SER B 1 32 ? -1.313 -6.352 -0.68 1 98.56 32 SER B O 1
ATOM 1776 N N . TYR B 1 33 ? -1.482 -6.184 1.483 1 98.38 33 TYR B N 1
ATOM 1777 C CA . TYR B 1 33 ? -0.139 -6.688 1.749 1 98.38 33 TYR B CA 1
ATOM 1778 C C . TYR B 1 33 ? -0.013 -8.148 1.343 1 98.38 33 TYR B C 1
ATOM 1780 O O . TYR B 1 33 ? 0.983 -8.547 0.735 1 98.38 33 TYR B O 1
ATOM 1788 N N . VAL B 1 34 ? -0.989 -8.938 1.671 1 97.94 34 VAL B N 1
ATOM 1789 C CA . VAL B 1 34 ? -0.982 -10.352 1.312 1 97.94 34 VAL B CA 1
ATOM 1790 C C . VAL B 1 34 ? -0.984 -10.5 -0.208 1 97.94 34 VAL B C 1
ATOM 1792 O O . VAL B 1 34 ? -0.229 -11.305 -0.762 1 97.94 34 VAL B O 1
ATOM 1795 N N . TYR B 1 35 ? -1.802 -9.719 -0.85 1 98.06 35 TYR B N 1
ATOM 1796 C CA . TYR B 1 35 ? -1.866 -9.781 -2.307 1 98.06 35 TYR B CA 1
ATOM 1797 C C . TYR B 1 35 ? -0.542 -9.359 -2.93 1 98.06 35 TYR B C 1
ATOM 1799 O O . TYR B 1 35 ? -0.149 -9.883 -3.979 1 98.06 35 TYR B O 1
ATOM 1807 N N . LEU B 1 36 ? 0.102 -8.398 -2.285 1 98.12 36 LEU B N 1
ATOM 1808 C CA . LEU B 1 36 ? 1.436 -8.016 -2.734 1 98.12 36 LEU B CA 1
ATOM 1809 C C . LEU B 1 36 ? 2.395 -9.195 -2.668 1 98.12 36 LEU B C 1
ATOM 1811 O O . LEU B 1 36 ? 3.143 -9.453 -3.615 1 98.12 36 LEU B O 1
ATOM 1815 N N . SER B 1 37 ? 2.328 -9.922 -1.655 1 97.44 37 SER B N 1
ATOM 1816 C CA . SER B 1 37 ? 3.135 -11.125 -1.477 1 97.44 37 SER B CA 1
ATOM 1817 C C . SER B 1 37 ? 2.828 -12.156 -2.551 1 97.44 37 SER B C 1
ATOM 1819 O O . SER B 1 37 ? 3.74 -12.734 -3.145 1 97.44 37 SER B O 1
ATOM 1821 N N . LEU B 1 38 ? 1.527 -12.359 -2.805 1 96.81 38 LEU B N 1
ATOM 1822 C CA . LEU B 1 38 ? 1.105 -13.312 -3.826 1 96.81 38 LEU B CA 1
ATOM 1823 C C . LEU B 1 38 ? 1.654 -12.922 -5.195 1 96.81 38 LEU B C 1
ATOM 1825 O O . LEU B 1 38 ? 2.148 -13.773 -5.938 1 96.81 38 LEU B O 1
ATOM 1829 N N . ALA B 1 39 ? 1.565 -11.625 -5.477 1 97.38 39 ALA B N 1
ATOM 1830 C CA . ALA B 1 39 ? 1.993 -11.117 -6.777 1 97.38 39 ALA B CA 1
ATOM 1831 C C . ALA B 1 39 ? 3.475 -11.391 -7.016 1 97.38 39 ALA B C 1
ATOM 1833 O O . ALA B 1 39 ? 3.852 -11.93 -8.062 1 97.38 39 ALA B O 1
ATOM 1834 N N . PHE B 1 40 ? 4.238 -11.164 -6.031 1 96.31 40 PHE B N 1
ATOM 1835 C CA . PHE B 1 40 ? 5.676 -11.227 -6.273 1 96.31 40 PHE B CA 1
ATOM 1836 C C . PHE B 1 40 ? 6.203 -12.633 -6.016 1 96.31 40 PHE B C 1
ATOM 1838 O O . PHE B 1 40 ? 7.316 -12.969 -6.426 1 96.31 40 PHE B O 1
ATOM 1845 N N . TYR B 1 41 ? 5.414 -13.469 -5.383 1 95 41 TYR B N 1
ATOM 1846 C CA . TYR B 1 41 ? 5.68 -14.898 -5.422 1 95 41 TYR B CA 1
ATOM 1847 C C . TYR B 1 41 ? 5.551 -15.438 -6.844 1 95 41 TYR B C 1
ATOM 1849 O O . TYR B 1 41 ? 6.449 -16.125 -7.336 1 95 41 TYR B O 1
ATOM 1857 N N . CYS B 1 42 ? 4.449 -15.094 -7.512 1 94.94 42 CYS B N 1
ATOM 1858 C CA . CYS B 1 42 ? 4.16 -15.602 -8.844 1 94.94 42 CYS B CA 1
ATOM 1859 C C . CYS B 1 42 ? 5.137 -15.047 -9.875 1 94.94 42 CYS B C 1
ATOM 1861 O O . CYS B 1 42 ? 5.391 -15.672 -10.906 1 94.94 42 CYS B O 1
ATOM 1863 N N . ASP B 1 43 ? 5.668 -13.906 -9.531 1 94.31 43 ASP B N 1
ATOM 1864 C CA . ASP B 1 43 ? 6.621 -13.266 -10.43 1 94.31 43 ASP B CA 1
ATOM 1865 C C . ASP B 1 43 ? 8.016 -13.875 -10.281 1 94.31 43 ASP B C 1
ATOM 1867 O O . ASP B 1 43 ? 8.883 -13.656 -11.125 1 94.31 43 ASP B O 1
ATOM 1871 N N . GLY B 1 44 ? 8.242 -14.594 -9.266 1 92.06 44 GLY B N 1
ATOM 1872 C CA . GLY B 1 44 ? 9.547 -15.188 -9.023 1 92.06 44 GLY B CA 1
ATOM 1873 C C . GLY B 1 44 ? 10.023 -16.062 -10.164 1 92.06 44 GLY B C 1
ATOM 1874 O O . GLY B 1 44 ? 9.211 -16.656 -10.875 1 92.06 44 GLY B O 1
ATOM 1875 N N . HIS B 1 45 ? 11.297 -16.25 -10.234 1 87.12 45 HIS B N 1
ATOM 1876 C CA . HIS B 1 45 ? 11.914 -16.969 -11.344 1 87.12 45 HIS B CA 1
ATOM 1877 C C . HIS B 1 45 ? 11.531 -18.453 -11.336 1 87.12 45 HIS B C 1
ATOM 1879 O O . HIS B 1 45 ? 11.445 -19.078 -12.391 1 87.12 45 HIS B O 1
ATOM 1885 N N . SER B 1 46 ? 11.289 -18.953 -10.227 1 86.12 46 SER B N 1
ATOM 1886 C CA . SER B 1 46 ? 11 -20.375 -10.125 1 86.12 46 SER B CA 1
ATOM 1887 C C . SER B 1 46 ? 9.523 -20.656 -10.383 1 86.12 46 SER B C 1
ATOM 1889 O O . SER B 1 46 ? 9.133 -21.812 -10.602 1 86.12 46 SER B O 1
ATOM 1891 N N . VAL B 1 47 ? 8.688 -19.625 -10.359 1 89.5 47 VAL B N 1
ATOM 1892 C CA . VAL B 1 47 ? 7.254 -19.766 -10.578 1 89.5 47 VAL B CA 1
ATOM 1893 C C . VAL B 1 47 ? 6.891 -19.25 -11.961 1 89.5 47 VAL B C 1
ATOM 1895 O O . VAL B 1 47 ? 6.25 -19.953 -12.75 1 89.5 47 VAL B O 1
ATOM 1898 N N . ALA B 1 48 ? 7.27 -18.062 -12.297 1 91.75 48 ALA B N 1
ATOM 1899 C CA . ALA B 1 48 ? 7.215 -17.469 -13.625 1 91.75 48 ALA B CA 1
ATOM 1900 C C . ALA B 1 48 ? 5.789 -17.469 -14.172 1 91.75 48 ALA B C 1
ATOM 1902 O O . ALA B 1 48 ? 5.551 -17.891 -15.305 1 91.75 48 ALA B O 1
ATOM 1903 N N . LEU B 1 49 ? 4.832 -17.109 -13.406 1 94 49 LEU B N 1
ATOM 1904 C CA . LEU B 1 49 ? 3.441 -16.922 -13.805 1 94 49 LEU B CA 1
ATOM 1905 C C . LEU B 1 49 ? 3.084 -15.43 -13.836 1 94 49 LEU B C 1
ATOM 1907 O O . LEU B 1 49 ? 2.512 -14.906 -12.883 1 94 49 LEU B O 1
ATOM 1911 N N . GLU B 1 50 ? 3.342 -14.836 -14.93 1 94.69 50 GLU B N 1
ATOM 1912 C CA . GLU B 1 50 ? 3.332 -13.383 -15.062 1 94.69 50 GLU B CA 1
ATOM 1913 C C . GLU B 1 50 ? 1.914 -12.828 -14.945 1 94.69 50 GLU B C 1
ATOM 1915 O O . GLU B 1 50 ? 1.706 -11.758 -14.383 1 94.69 50 GLU B O 1
ATOM 1920 N N . HIS B 1 51 ? 0.981 -13.5 -15.508 1 95.5 51 HIS B N 1
ATOM 1921 C CA . HIS B 1 51 ? -0.374 -12.961 -15.5 1 95.5 51 HIS B CA 1
ATOM 1922 C C . HIS B 1 51 ? -1.053 -13.203 -14.156 1 95.5 51 HIS B C 1
ATOM 1924 O O . HIS B 1 51 ? -1.874 -12.391 -13.719 1 95.5 51 HIS B O 1
ATOM 1930 N N . PHE B 1 52 ? -0.726 -14.328 -13.469 1 96.44 52 PHE B N 1
ATOM 1931 C CA . PHE B 1 52 ? -1.094 -14.453 -12.07 1 96.44 52 PHE B CA 1
ATOM 1932 C C . PHE B 1 52 ? -0.585 -13.258 -11.266 1 96.44 52 PHE B C 1
ATOM 1934 O O . PHE B 1 52 ? -1.337 -12.656 -10.5 1 96.44 52 PHE B O 1
ATOM 1941 N N . SER B 1 53 ? 0.707 -12.977 -11.469 1 97.06 53 SER B N 1
ATOM 1942 C CA . SER B 1 53 ? 1.351 -11.875 -10.766 1 97.06 53 SER B CA 1
ATOM 1943 C C . SER B 1 53 ? 0.622 -10.555 -11.023 1 97.06 53 SER B C 1
ATOM 1945 O O . SER B 1 53 ? 0.329 -9.812 -10.086 1 97.06 53 SER B O 1
ATOM 1947 N N . SER B 1 54 ? 0.331 -10.289 -12.242 1 97.06 54 SER B N 1
ATOM 1948 C CA . SER B 1 54 ? -0.356 -9.055 -12.609 1 97.06 54 SER B CA 1
ATOM 1949 C C . SER B 1 54 ? -1.733 -8.969 -11.961 1 97.06 54 SER B C 1
ATOM 1951 O O . SER B 1 54 ? -2.141 -7.91 -11.484 1 97.06 54 SER B O 1
ATOM 1953 N N . PHE B 1 55 ? -2.48 -10.055 -12.047 1 97.12 55 PHE B N 1
ATOM 1954 C CA . PHE B 1 55 ? -3.807 -10.117 -11.438 1 97.12 55 PHE B CA 1
ATOM 1955 C C . PHE B 1 55 ? -3.734 -9.797 -9.953 1 97.12 55 PHE B C 1
ATOM 1957 O O . PHE B 1 55 ? -4.5 -8.969 -9.453 1 97.12 55 PHE B O 1
ATOM 1964 N N . PHE B 1 56 ? -2.773 -10.477 -9.227 1 97.88 56 PHE B N 1
ATOM 1965 C CA . PHE B 1 56 ? -2.646 -10.289 -7.785 1 97.88 56 PHE B CA 1
ATOM 1966 C C . PHE B 1 56 ? -2.184 -8.875 -7.457 1 97.88 56 PHE B C 1
ATOM 1968 O O . PHE B 1 56 ? -2.615 -8.289 -6.465 1 97.88 56 PHE B O 1
ATOM 1975 N N . LEU B 1 57 ? -1.277 -8.336 -8.227 1 98.25 57 LEU B N 1
ATOM 1976 C CA . LEU B 1 57 ? -0.796 -6.98 -8 1 98.25 57 LEU B CA 1
ATOM 1977 C C . LEU B 1 57 ? -1.929 -5.969 -8.148 1 98.25 57 LEU B C 1
ATOM 1979 O O . LEU B 1 57 ? -2.053 -5.047 -7.34 1 98.25 57 LEU B O 1
ATOM 1983 N N . ARG B 1 58 ? -2.744 -6.133 -9.172 1 97.56 58 ARG B N 1
ATOM 1984 C CA . ARG B 1 58 ? -3.906 -5.273 -9.359 1 97.56 58 ARG B CA 1
ATOM 1985 C C . ARG B 1 58 ? -4.84 -5.34 -8.156 1 97.56 58 ARG B C 1
ATOM 1987 O O . ARG B 1 58 ? -5.332 -4.312 -7.684 1 97.56 58 ARG B O 1
ATOM 1994 N N . ARG B 1 59 ? -5.066 -6.539 -7.691 1 97.56 59 ARG B N 1
ATOM 1995 C CA . ARG B 1 59 ? -5.914 -6.707 -6.516 1 97.56 59 ARG B CA 1
ATOM 1996 C C . ARG B 1 59 ? -5.309 -6.008 -5.301 1 97.56 59 ARG B C 1
ATOM 1998 O O . ARG B 1 59 ? -6.027 -5.391 -4.516 1 97.56 59 ARG B O 1
ATOM 2005 N N . SER B 1 60 ? -4.008 -6.094 -5.125 1 98.44 60 SER B N 1
ATOM 2006 C CA . SER B 1 60 ? -3.32 -5.41 -4.035 1 98.44 60 SER B CA 1
ATOM 2007 C C . SER B 1 60 ? -3.602 -3.91 -4.062 1 98.44 60 SER B C 1
ATOM 2009 O O . SER B 1 60 ? -3.945 -3.32 -3.037 1 98.44 60 SER B O 1
ATOM 2011 N N . HIS B 1 61 ? -3.512 -3.328 -5.195 1 98.31 61 HIS B N 1
ATOM 2012 C CA . HIS B 1 61 ? -3.758 -1.897 -5.348 1 98.31 61 HIS B CA 1
ATOM 2013 C C . HIS B 1 61 ? -5.211 -1.554 -5.043 1 98.31 61 HIS B C 1
ATOM 2015 O O . HIS B 1 61 ? -5.492 -0.552 -4.379 1 98.31 61 HIS B O 1
ATOM 2021 N N . GLU B 1 62 ? -6.105 -2.389 -5.512 1 97.81 62 GLU B N 1
ATOM 2022 C CA . GLU B 1 62 ? -7.523 -2.148 -5.277 1 97.81 62 GLU B CA 1
ATOM 2023 C C . GLU B 1 62 ? -7.852 -2.191 -3.785 1 97.81 62 GLU B C 1
ATOM 2025 O O . GLU B 1 62 ? -8.641 -1.382 -3.293 1 97.81 62 GLU B O 1
ATOM 2030 N N . TRP B 1 63 ? -7.266 -3.127 -3.092 1 98.44 63 TRP B N 1
ATOM 2031 C CA . TRP B 1 63 ? -7.477 -3.205 -1.651 1 98.44 63 TRP B CA 1
ATOM 2032 C C . TRP B 1 63 ? -6.902 -1.979 -0.95 1 98.44 63 TRP B C 1
ATOM 2034 O O . TRP B 1 63 ? -7.504 -1.456 -0.008 1 98.44 63 TRP B O 1
ATOM 2044 N N . GLY B 1 64 ? -5.75 -1.52 -1.351 1 98.31 64 GLY B N 1
ATOM 2045 C CA . GLY B 1 64 ? -5.195 -0.282 -0.824 1 98.31 64 GLY B CA 1
ATOM 2046 C C . GLY B 1 64 ? -6.105 0.915 -1.037 1 98.31 64 GLY B C 1
ATOM 2047 O O . GLY B 1 64 ? -6.328 1.704 -0.117 1 98.31 64 GLY B O 1
ATOM 2048 N N . ASP B 1 65 ? -6.582 1.018 -2.227 1 97.81 65 ASP B N 1
ATOM 2049 C CA . ASP B 1 65 ? -7.527 2.084 -2.545 1 97.81 65 ASP B CA 1
ATOM 2050 C C . ASP B 1 65 ? -8.773 1.996 -1.664 1 97.81 65 ASP B C 1
ATOM 2052 O O . ASP B 1 65 ? -9.312 3.02 -1.242 1 97.81 65 ASP B O 1
ATOM 2056 N N . GLY B 1 66 ? -9.234 0.739 -1.476 1 98.06 66 GLY B N 1
ATOM 2057 C CA . GLY B 1 66 ? -10.391 0.542 -0.616 1 98.06 66 GLY B CA 1
ATOM 2058 C C . GLY B 1 66 ? -10.164 0.999 0.812 1 98.06 66 GLY B C 1
ATOM 2059 O O . GLY B 1 66 ? -11.062 1.556 1.444 1 98.06 66 GLY B O 1
ATOM 2060 N N . ALA B 1 67 ? -8.992 0.766 1.3 1 98.56 67 ALA B N 1
ATOM 2061 C CA . ALA B 1 67 ? -8.641 1.228 2.639 1 98.56 67 ALA B CA 1
ATOM 2062 C C . ALA B 1 67 ? -8.648 2.752 2.715 1 98.56 67 ALA B C 1
ATOM 2064 O O . ALA B 1 67 ? -9.133 3.33 3.688 1 98.56 67 ALA B O 1
ATOM 2065 N N . GLU B 1 68 ? -8.094 3.391 1.729 1 98.31 68 GLU B N 1
ATOM 2066 C CA . GLU B 1 68 ? -8.039 4.848 1.684 1 98.31 68 GLU B CA 1
ATOM 2067 C C . GLU B 1 68 ? -9.445 5.449 1.66 1 98.31 68 GLU B C 1
ATOM 2069 O O . GLU B 1 68 ? -9.703 6.473 2.295 1 98.31 68 GLU B O 1
ATOM 2074 N N . LYS B 1 69 ? -10.359 4.793 0.917 1 98 69 LYS B N 1
ATOM 2075 C CA . LYS B 1 69 ? -11.734 5.262 0.866 1 98 69 LYS B CA 1
ATOM 2076 C C . LYS B 1 69 ? -12.391 5.191 2.242 1 98 69 LYS B C 1
ATOM 2078 O O . LYS B 1 69 ? -13.125 6.105 2.635 1 98 69 LYS B O 1
ATOM 2083 N N . LEU B 1 70 ? -12.125 4.145 2.932 1 98.44 70 LEU B N 1
ATOM 2084 C CA . LEU B 1 70 ? -12.656 4 4.285 1 98.44 70 LEU B CA 1
ATOM 2085 C C . LEU B 1 70 ? -12.078 5.062 5.211 1 98.44 70 LEU B C 1
ATOM 2087 O O . LEU B 1 70 ? -12.781 5.605 6.062 1 98.44 70 LEU B O 1
ATOM 2091 N N . MET B 1 71 ? -10.828 5.332 5.023 1 98.06 71 MET B N 1
ATOM 2092 C CA . MET B 1 71 ? -10.164 6.336 5.852 1 98.06 71 MET B CA 1
ATOM 2093 C C . MET B 1 71 ? -10.758 7.723 5.605 1 98.06 71 MET B C 1
ATOM 2095 O O . MET B 1 71 ? -10.992 8.477 6.547 1 98.06 71 MET B O 1
ATOM 2099 N N . LYS B 1 72 ? -10.977 7.965 4.355 1 97.31 72 LYS B N 1
ATOM 2100 C CA . LYS B 1 72 ? -11.617 9.234 4.012 1 97.31 72 LYS B CA 1
ATOM 2101 C C . LYS B 1 72 ? -13 9.344 4.648 1 97.31 72 LYS B C 1
ATOM 2103 O O . LYS B 1 72 ? -13.344 10.383 5.211 1 97.31 72 LYS B O 1
ATOM 2108 N N . MET B 1 73 ? -13.797 8.289 4.559 1 97.25 73 MET B N 1
ATOM 2109 C CA . MET B 1 73 ? -15.141 8.273 5.141 1 97.25 73 MET B CA 1
ATOM 2110 C C . MET B 1 73 ? -15.078 8.461 6.652 1 97.25 73 MET B C 1
ATOM 2112 O O . MET B 1 73 ? -15.859 9.219 7.223 1 97.25 73 MET B O 1
ATOM 2116 N N . GLN B 1 74 ? -14.164 7.785 7.324 1 97.31 74 GLN B N 1
ATOM 2117 C CA . GLN B 1 74 ? -13.977 7.898 8.766 1 97.31 74 GLN B CA 1
ATOM 2118 C C . GLN B 1 74 ? -13.758 9.352 9.18 1 97.31 74 GLN B C 1
ATOM 2120 O O . GLN B 1 74 ? -14.383 9.844 10.117 1 97.31 74 GLN B O 1
ATOM 2125 N N . ASN B 1 75 ? -12.875 10 8.406 1 95.25 75 ASN B N 1
ATOM 2126 C CA . ASN B 1 75 ? -12.586 11.406 8.688 1 95.25 75 ASN B CA 1
ATOM 2127 C C . ASN B 1 75 ? -13.797 12.289 8.43 1 95.25 75 ASN B C 1
ATOM 2129 O O . ASN B 1 75 ? -14.086 13.203 9.203 1 95.25 75 ASN B O 1
ATOM 2133 N N . GLN B 1 76 ? -14.492 11.977 7.383 1 95.31 76 GLN B N 1
ATOM 2134 C CA . GLN B 1 76 ? -15.672 12.758 7.012 1 95.31 76 GLN B CA 1
ATOM 2135 C C . GLN B 1 76 ? -16.75 12.672 8.086 1 95.31 76 GLN B C 1
ATOM 2137 O O . GLN B 1 76 ? -17.484 13.633 8.32 1 95.31 76 GLN B O 1
ATOM 2142 N N . ARG B 1 77 ? -16.812 11.531 8.773 1 95.62 77 ARG B N 1
ATOM 2143 C CA . ARG B 1 77 ? -17.859 11.297 9.758 1 95.62 77 ARG B CA 1
ATOM 2144 C C . ARG B 1 77 ? -17.422 11.758 11.148 1 95.62 77 ARG B C 1
ATOM 2146 O O . ARG B 1 77 ? -18.172 11.602 12.117 1 95.62 77 ARG B O 1
ATOM 2153 N N . GLY B 1 78 ? -16.25 12.352 11.188 1 94.25 78 GLY B N 1
ATOM 2154 C CA . GLY B 1 78 ? -15.766 12.914 12.438 1 94.25 78 GLY B CA 1
ATOM 2155 C C . GLY B 1 78 ? -15.094 11.891 13.336 1 94.25 78 GLY B C 1
ATOM 2156 O O . GLY B 1 78 ? -14.906 12.133 14.531 1 94.25 78 GLY B O 1
ATOM 2157 N N . GLY B 1 79 ? -14.742 10.719 12.75 1 94.56 79 GLY B N 1
ATOM 2158 C CA . GLY B 1 79 ? -14.016 9.695 13.492 1 94.56 79 GLY B CA 1
ATOM 2159 C C . GLY B 1 79 ? -12.508 9.867 13.438 1 94.56 79 GLY B C 1
ATOM 2160 O O . GLY B 1 79 ? -12.008 10.773 12.766 1 94.56 79 GLY B O 1
ATOM 2161 N N . ARG B 1 80 ? -11.859 9.008 14.188 1 93.31 80 ARG B N 1
ATOM 2162 C CA . ARG B 1 80 ? -10.398 8.977 14.211 1 93.31 80 ARG B CA 1
ATOM 2163 C C . ARG B 1 80 ? -9.867 7.676 13.609 1 93.31 80 ARG B C 1
ATOM 2165 O O . ARG B 1 80 ? -10.453 6.609 13.812 1 93.31 80 ARG B O 1
ATOM 2172 N N . ILE B 1 81 ? -8.797 7.855 12.953 1 95.12 81 ILE B N 1
ATOM 2173 C CA . ILE B 1 81 ? -8.148 6.695 12.352 1 95.12 81 ILE B CA 1
ATOM 2174 C C . ILE B 1 81 ? -7.07 6.164 13.297 1 95.12 81 ILE B C 1
ATOM 2176 O O . ILE B 1 81 ? -6.23 6.926 13.781 1 95.12 81 ILE B O 1
ATOM 2180 N N . HIS B 1 82 ? -7.141 4.93 13.57 1 94.25 82 HIS B N 1
ATOM 2181 C CA . HIS B 1 82 ? -6.16 4.227 14.391 1 94.25 82 HIS B CA 1
ATOM 2182 C C . HIS B 1 82 ? -5.48 3.113 13.609 1 94.25 82 HIS B C 1
ATOM 2184 O O . HIS B 1 82 ? -6.094 2.078 13.336 1 94.25 82 HIS B O 1
ATOM 2190 N N . LEU B 1 83 ? -4.227 3.318 13.312 1 95.44 83 LEU B N 1
ATOM 2191 C CA . LEU B 1 83 ? -3.486 2.334 12.523 1 95.44 83 LEU B CA 1
ATOM 2192 C C . LEU B 1 83 ? -2.715 1.384 13.438 1 95.44 83 LEU B C 1
ATOM 2194 O O . LEU B 1 83 ? -2.199 1.796 14.477 1 95.44 83 LEU B O 1
ATOM 2198 N N . GLN B 1 84 ? -2.646 0.179 13.062 1 96.31 84 GLN B N 1
ATOM 2199 C CA . GLN B 1 84 ? -1.905 -0.865 13.766 1 96.31 84 GLN B CA 1
ATOM 2200 C C . GLN B 1 84 ? -0.854 -1.496 12.852 1 96.31 84 GLN B C 1
ATOM 2202 O O . GLN B 1 84 ? -0.795 -1.19 11.656 1 96.31 84 GLN B O 1
ATOM 2207 N N . ASP B 1 85 ? -0.024 -2.301 13.5 1 97.38 85 ASP B N 1
ATOM 2208 C CA . ASP B 1 85 ? 0.93 -3.041 12.68 1 97.38 85 ASP B CA 1
ATOM 2209 C C . ASP B 1 85 ? 0.214 -3.855 11.609 1 97.38 85 ASP B C 1
ATOM 2211 O O . ASP B 1 85 ? -0.828 -4.461 11.867 1 97.38 85 ASP B O 1
ATOM 2215 N N . ILE B 1 86 ? 0.761 -3.824 10.469 1 97.38 86 ILE B N 1
ATOM 2216 C CA . ILE B 1 86 ? 0.285 -4.738 9.438 1 97.38 86 ILE B CA 1
ATOM 2217 C C . ILE B 1 86 ? 1.099 -6.031 9.477 1 97.38 86 ILE B C 1
ATOM 2219 O O . ILE B 1 86 ? 2.309 -6.016 9.234 1 97.38 86 ILE B O 1
ATOM 2223 N N . LEU B 1 87 ? 0.428 -7.066 9.719 1 96.12 87 LEU B N 1
ATOM 2224 C CA . LEU B 1 87 ? 1.116 -8.344 9.875 1 96.12 87 LEU B CA 1
ATOM 2225 C C . LEU B 1 87 ? 1.576 -8.875 8.516 1 96.12 87 LEU B C 1
ATOM 2227 O O . LEU B 1 87 ? 0.866 -8.742 7.52 1 96.12 87 LEU B O 1
ATOM 2231 N N . LYS B 1 88 ? 2.713 -9.43 8.516 1 95.19 88 LYS B N 1
ATOM 2232 C CA . LYS B 1 88 ? 3.201 -10.078 7.305 1 95.19 88 LYS B CA 1
ATOM 2233 C C . LYS B 1 88 ? 2.295 -11.242 6.898 1 95.19 88 LYS B C 1
ATOM 2235 O O . LYS B 1 88 ? 1.585 -11.805 7.734 1 95.19 88 LYS B O 1
ATOM 2240 N N . PRO B 1 89 ? 2.373 -11.562 5.613 1 91.75 89 PRO B N 1
ATOM 2241 C CA . PRO B 1 89 ? 1.617 -12.75 5.203 1 91.75 89 PRO B CA 1
ATOM 2242 C C . PRO B 1 89 ? 2.051 -14.008 5.941 1 91.75 89 PRO B C 1
ATOM 2244 O O . PRO B 1 89 ? 3.207 -14.117 6.363 1 91.75 89 PRO B O 1
ATOM 2247 N N . ASP B 1 90 ? 1.108 -14.898 6.113 1 86.69 90 ASP B N 1
ATOM 2248 C CA . ASP B 1 90 ? 1.346 -16.109 6.895 1 86.69 90 ASP B CA 1
ATOM 2249 C C . ASP B 1 90 ? 2.338 -17.031 6.188 1 86.69 90 ASP B C 1
ATOM 2251 O O . ASP B 1 90 ? 2.934 -17.906 6.816 1 86.69 90 ASP B O 1
ATOM 2255 N N . ARG B 1 91 ? 2.457 -16.828 4.91 1 84.12 91 ARG B N 1
ATOM 2256 C CA . ARG B 1 91 ? 3.365 -17.672 4.133 1 84.12 91 ARG B CA 1
ATOM 2257 C C . ARG B 1 91 ? 4.207 -16.828 3.184 1 84.12 91 ARG B C 1
ATOM 2259 O O . ARG B 1 91 ? 3.781 -15.75 2.754 1 84.12 91 ARG B O 1
ATOM 2266 N N . ASP B 1 92 ? 5.422 -17.359 2.938 1 76.81 92 ASP B N 1
ATOM 2267 C CA . ASP B 1 92 ? 6.285 -16.734 1.938 1 76.81 92 ASP B CA 1
ATOM 2268 C C . ASP B 1 92 ? 6.289 -17.547 0.639 1 76.81 92 ASP B C 1
ATOM 2270 O O . ASP B 1 92 ? 6.703 -17.031 -0.407 1 76.81 92 ASP B O 1
ATOM 2274 N N . ASP B 1 93 ? 5.949 -18.719 0.789 1 84.44 93 ASP B N 1
ATOM 2275 C CA . ASP B 1 93 ? 5.852 -19.641 -0.329 1 84.44 93 ASP B CA 1
ATOM 2276 C C . ASP B 1 93 ? 4.426 -20.188 -0.477 1 84.44 93 ASP B C 1
ATOM 2278 O O . ASP B 1 93 ? 3.904 -20.828 0.433 1 84.44 93 ASP B O 1
ATOM 2282 N N . TRP B 1 94 ? 3.859 -19.828 -1.603 1 90.19 94 TRP B N 1
ATOM 2283 C CA . TRP B 1 94 ? 2.453 -20.156 -1.807 1 90.19 94 TRP B CA 1
ATOM 2284 C C . TRP B 1 94 ? 2.303 -21.469 -2.57 1 90.19 94 TRP B C 1
ATOM 2286 O O . TRP B 1 94 ? 1.204 -21.812 -3.004 1 90.19 94 TRP B O 1
ATOM 2296 N N . HIS B 1 95 ? 3.396 -22.141 -2.832 1 88 95 HIS B N 1
ATOM 2297 C CA . HIS B 1 95 ? 3.537 -23.516 -3.318 1 88 95 HIS B CA 1
ATOM 2298 C C . HIS B 1 95 ? 3.209 -23.609 -4.805 1 88 95 HIS B C 1
ATOM 2300 O O . HIS B 1 95 ? 3.922 -24.266 -5.562 1 88 95 HIS B O 1
ATOM 2306 N N . SER B 1 96 ? 2.053 -23.062 -5.199 1 91.5 96 SER B N 1
ATOM 2307 C CA . SER B 1 96 ? 1.66 -23.094 -6.605 1 91.5 96 SER B CA 1
ATOM 2308 C C . SER B 1 96 ? 0.687 -21.953 -6.926 1 91.5 96 SER B C 1
ATOM 2310 O O . SER B 1 96 ? 0.154 -21.312 -6.016 1 91.5 96 SER B O 1
ATOM 2312 N N . GLY B 1 97 ? 0.5 -21.766 -8.211 1 92.56 97 GLY B N 1
ATOM 2313 C CA . GLY B 1 97 ? -0.523 -20.812 -8.625 1 92.56 97 GLY B CA 1
ATOM 2314 C C . GLY B 1 97 ? -1.911 -21.188 -8.141 1 92.56 97 GLY B C 1
ATOM 2315 O O . GLY B 1 97 ? -2.691 -20.312 -7.75 1 92.56 97 GLY B O 1
ATOM 2316 N N . PHE B 1 98 ? -2.166 -22.453 -8.195 1 94.69 98 PHE B N 1
ATOM 2317 C CA . PHE B 1 98 ? -3.457 -22.953 -7.742 1 94.69 98 PHE B CA 1
ATOM 2318 C C . PHE B 1 98 ? -3.668 -22.641 -6.262 1 94.69 98 PHE B C 1
ATOM 2320 O O . PHE B 1 98 ? -4.699 -22.094 -5.879 1 94.69 98 PHE B O 1
ATOM 2327 N N . GLN B 1 99 ? -2.74 -22.969 -5.438 1 94.81 99 GLN B N 1
ATOM 2328 C CA . GLN B 1 99 ? -2.859 -22.719 -4.004 1 94.81 99 GLN B CA 1
ATOM 2329 C C . GLN B 1 99 ? -2.91 -21.219 -3.701 1 94.81 99 GLN B C 1
ATOM 2331 O O . GLN B 1 99 ? -3.604 -20.797 -2.777 1 94.81 99 GLN B O 1
ATOM 2336 N N . ALA B 1 100 ? -2.1 -20.45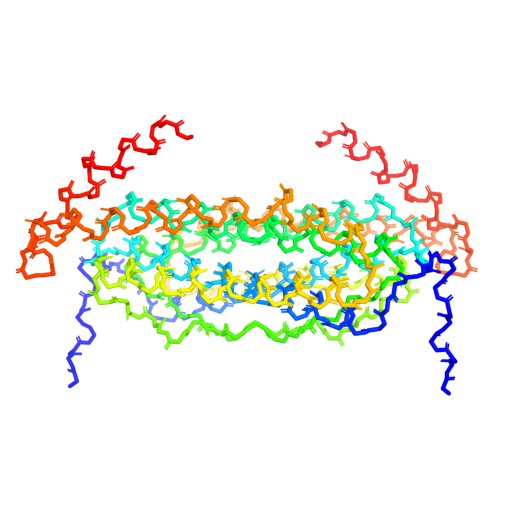3 -4.441 1 94.88 100 ALA B N 1
ATOM 2337 C CA . ALA B 1 100 ? -2.162 -19 -4.309 1 94.88 100 ALA B CA 1
ATOM 2338 C C . ALA B 1 100 ? -3.578 -18.5 -4.566 1 94.88 100 ALA B C 1
ATOM 2340 O O . ALA B 1 100 ? -4.082 -17.641 -3.82 1 94.88 100 ALA B O 1
ATOM 2341 N N . MET B 1 101 ? -4.219 -19.031 -5.586 1 95.75 101 MET B N 1
ATOM 2342 C CA . MET B 1 101 ? -5.582 -18.641 -5.93 1 95.75 101 MET B CA 1
ATOM 2343 C C . MET B 1 101 ? -6.562 -19.062 -4.844 1 95.75 101 MET B C 1
ATOM 2345 O O . MET B 1 101 ? -7.508 -18.344 -4.531 1 95.75 101 MET B O 1
ATOM 2349 N N . GLU B 1 102 ? -6.332 -20.172 -4.324 1 96.5 102 GLU B N 1
ATOM 2350 C CA . GLU B 1 102 ? -7.172 -20.641 -3.227 1 96.5 102 GLU B CA 1
ATOM 2351 C C . GLU B 1 102 ? -7.07 -19.719 -2.02 1 96.5 102 GLU B C 1
ATOM 2353 O O . GLU B 1 102 ? -8.078 -19.391 -1.388 1 96.5 102 GLU B O 1
ATOM 2358 N N . ARG B 1 103 ? -5.879 -19.359 -1.715 1 96.12 103 ARG B N 1
ATOM 2359 C CA . ARG B 1 103 ? -5.656 -18.438 -0.601 1 96.12 103 ARG B CA 1
ATOM 2360 C C . ARG B 1 103 ? -6.328 -17.094 -0.854 1 96.12 103 ARG B C 1
ATOM 2362 O O . ARG B 1 103 ? -6.867 -16.484 0.068 1 96.12 103 ARG B O 1
ATOM 2369 N N . ALA B 1 104 ? -6.191 -16.656 -2.076 1 97.44 104 ALA B N 1
ATOM 2370 C CA . ALA B 1 104 ? -6.844 -15.406 -2.451 1 97.44 104 ALA B CA 1
ATOM 2371 C C . ALA B 1 104 ? -8.352 -15.477 -2.221 1 97.44 104 ALA B C 1
ATOM 2373 O O . ALA B 1 104 ? -8.945 -14.562 -1.647 1 97.44 104 ALA B O 1
ATOM 2374 N N . LEU B 1 105 ? -8.953 -16.562 -2.682 1 97.81 105 LEU B N 1
ATOM 2375 C CA . LEU B 1 105 ? -10.391 -16.734 -2.502 1 97.81 105 LEU B CA 1
ATOM 2376 C C . LEU B 1 105 ? -10.758 -16.734 -1.021 1 97.81 105 LEU B C 1
ATOM 2378 O O . LEU B 1 105 ? -11.734 -16.109 -0.614 1 97.81 105 LEU B O 1
ATOM 2382 N N . HIS B 1 106 ? -9.953 -17.438 -0.247 1 97.31 106 HIS B N 1
ATOM 2383 C CA . HIS B 1 106 ? -10.188 -17.469 1.192 1 97.31 106 HIS B CA 1
ATOM 2384 C C . HIS B 1 106 ? -10.109 -16.078 1.797 1 97.31 106 HIS B C 1
ATOM 2386 O O . HIS B 1 106 ? -10.953 -15.695 2.607 1 97.31 106 HIS B O 1
ATOM 2392 N N . LEU B 1 107 ? -9.117 -15.336 1.442 1 97.25 107 LEU B N 1
ATOM 2393 C CA . LEU B 1 107 ? -8.922 -13.969 1.925 1 97.25 107 LEU B CA 1
ATOM 2394 C C . LEU B 1 107 ? -10.117 -13.094 1.561 1 97.25 107 LEU B C 1
ATOM 2396 O O . LEU B 1 107 ? -10.633 -12.352 2.404 1 97.25 107 LEU B O 1
ATOM 2400 N N . GLU B 1 108 ? -10.547 -13.211 0.296 1 98.38 108 GLU B N 1
ATOM 2401 C CA . GLU B 1 108 ? -11.688 -12.414 -0.167 1 98.38 108 GLU B CA 1
ATOM 2402 C C . GLU B 1 108 ? -12.945 -12.742 0.63 1 98.38 108 GLU B C 1
ATOM 2404 O O . GLU B 1 108 ? -13.703 -11.844 0.996 1 98.38 108 GLU B O 1
ATOM 2409 N N . LYS B 1 109 ? -13.188 -13.961 0.875 1 97.94 109 LYS B N 1
ATOM 2410 C CA . LYS B 1 109 ? -14.352 -14.375 1.646 1 97.94 109 LYS B CA 1
ATOM 2411 C C . LYS B 1 109 ? -14.289 -13.836 3.074 1 97.94 109 LYS B C 1
ATOM 2413 O O . LYS B 1 109 ? -15.297 -13.406 3.631 1 97.94 109 LYS B O 1
ATOM 2418 N N . ARG B 1 110 ? -13.133 -13.875 3.627 1 97.56 110 ARG B N 1
ATOM 2419 C CA . ARG B 1 110 ? -12.945 -13.359 4.98 1 97.56 110 ARG B CA 1
ATOM 2420 C C . ARG B 1 110 ? -13.227 -11.859 5.035 1 97.56 110 ARG B C 1
ATOM 2422 O O . ARG B 1 110 ? -13.906 -11.383 5.949 1 97.56 110 ARG B O 1
ATOM 2429 N N . VAL B 1 111 ? -12.672 -11.133 4.121 1 97.5 111 VAL B N 1
ATOM 2430 C CA . VAL B 1 111 ? -12.891 -9.695 4.086 1 97.5 111 VAL B CA 1
ATOM 2431 C C . VAL B 1 111 ? -14.367 -9.391 3.848 1 97.5 111 VAL B C 1
ATOM 2433 O O . VAL B 1 111 ? -14.93 -8.492 4.473 1 97.5 111 VAL B O 1
ATOM 2436 N N . ASN B 1 112 ? -14.969 -10.188 2.93 1 97.5 112 ASN B N 1
ATOM 2437 C CA . ASN B 1 112 ? -16.391 -10.008 2.682 1 97.5 112 ASN B CA 1
ATOM 2438 C C . ASN B 1 112 ? -17.219 -10.227 3.949 1 97.5 112 ASN B C 1
ATOM 2440 O O . ASN B 1 112 ? -18.141 -9.461 4.23 1 97.5 112 ASN B O 1
ATOM 2444 N N . GLN B 1 113 ? -16.891 -11.234 4.684 1 98.12 113 GLN B N 1
ATOM 2445 C CA . GLN B 1 113 ? -17.594 -11.492 5.938 1 98.12 113 GLN B CA 1
ATOM 2446 C C . GLN B 1 113 ? -17.453 -10.312 6.898 1 98.12 113 GLN B C 1
ATOM 2448 O O . GLN B 1 113 ? -18.406 -9.922 7.559 1 98.12 113 GLN B O 1
ATOM 2453 N N . SER B 1 114 ? -16.281 -9.797 6.996 1 98.06 114 SER B N 1
ATOM 2454 C CA . SER B 1 114 ? -16.031 -8.641 7.848 1 98.06 114 SER B CA 1
ATOM 2455 C C . SER B 1 114 ? -16.875 -7.445 7.414 1 98.06 114 SER B C 1
ATOM 2457 O O . SER B 1 114 ? -17.438 -6.73 8.25 1 98.06 114 SER B O 1
ATOM 2459 N N . LEU B 1 115 ? -17 -7.207 6.105 1 98.25 115 LEU B N 1
ATOM 2460 C CA . LEU B 1 115 ? -17.781 -6.113 5.559 1 98.25 115 LEU B CA 1
ATOM 2461 C C . LEU B 1 115 ? -19.266 -6.305 5.863 1 98.25 115 LEU B C 1
ATOM 2463 O O . LEU B 1 115 ? -19.969 -5.344 6.184 1 98.25 115 LEU B O 1
ATOM 2467 N N . LEU B 1 116 ? -19.688 -7.531 5.758 1 98.06 116 LEU B N 1
ATOM 2468 C CA . LEU B 1 116 ? -21.078 -7.84 6.078 1 98.06 116 LEU B CA 1
ATOM 2469 C C . LEU B 1 116 ? -21.359 -7.598 7.559 1 98.06 116 LEU B C 1
ATOM 2471 O O . LEU B 1 116 ? -22.406 -7.066 7.914 1 98.06 116 LEU B O 1
ATOM 2475 N N . GLU B 1 117 ? -20.438 -7.965 8.383 1 98.44 117 GLU B N 1
ATOM 2476 C CA . GLU B 1 117 ? -20.562 -7.715 9.82 1 98.44 117 GLU B CA 1
ATOM 2477 C C . GLU B 1 117 ? -20.594 -6.219 10.117 1 98.44 117 GLU B C 1
ATOM 2479 O O . GLU B 1 117 ? -21.375 -5.762 10.961 1 98.44 117 GLU B O 1
ATOM 2484 N N . LEU B 1 118 ? -19.797 -5.465 9.453 1 98.5 118 LEU B N 1
ATOM 2485 C CA . LEU B 1 118 ? -19.797 -4.012 9.594 1 98.5 118 LEU B CA 1
ATOM 2486 C C . LEU B 1 118 ? -21.125 -3.428 9.148 1 98.5 118 LEU B C 1
ATOM 2488 O O . LEU B 1 118 ? -21.672 -2.529 9.797 1 98.5 118 LEU B O 1
ATOM 2492 N N . HIS B 1 119 ? -21.641 -3.939 8.07 1 98.44 119 HIS B N 1
ATOM 2493 C CA . HIS B 1 119 ? -22.938 -3.492 7.574 1 98.44 119 HIS B CA 1
ATOM 2494 C C . HIS B 1 119 ? -24.047 -3.795 8.578 1 98.44 119 HIS B C 1
ATOM 2496 O O . HIS B 1 119 ? -24.922 -2.965 8.797 1 98.44 119 HIS B O 1
ATOM 2502 N N . ARG B 1 120 ? -24.016 -4.965 9.109 1 98.38 120 ARG B N 1
ATOM 2503 C CA . ARG B 1 120 ? -24.984 -5.344 10.125 1 98.38 120 ARG B CA 1
ATOM 2504 C C . ARG B 1 120 ? -24.922 -4.398 11.32 1 98.38 120 ARG B C 1
ATOM 2506 O O . ARG B 1 120 ? -25.953 -3.938 11.812 1 98.38 120 ARG B O 1
ATOM 2513 N N . LEU B 1 121 ? -23.719 -4.141 11.797 1 98.56 121 LEU B N 1
ATOM 2514 C CA . LEU B 1 121 ? -23.531 -3.215 12.906 1 98.56 121 LEU B CA 1
ATOM 2515 C C . LEU B 1 121 ? -24.094 -1.841 12.57 1 98.56 121 LEU B C 1
ATOM 2517 O O . LEU B 1 121 ? -24.766 -1.22 13.406 1 98.56 121 LEU B O 1
ATOM 2521 N N . ALA B 1 122 ? -23.812 -1.341 11.383 1 98.25 122 ALA B N 1
ATOM 2522 C CA . ALA B 1 122 ? -24.328 -0.048 10.93 1 98.25 122 ALA B CA 1
ATOM 2523 C C . ALA B 1 122 ? -25.859 -0.027 10.938 1 98.25 122 ALA B C 1
ATOM 2525 O O . ALA B 1 122 ? -26.469 0.973 11.32 1 98.25 122 ALA B O 1
ATOM 2526 N N . THR B 1 123 ? -26.406 -1.126 10.492 1 98.19 123 THR B N 1
ATOM 2527 C CA . THR B 1 123 ? -27.859 -1.262 10.5 1 98.19 123 THR B CA 1
ATOM 2528 C C . THR B 1 123 ? -28.406 -1.234 11.93 1 98.19 123 THR B C 1
ATOM 2530 O O . THR B 1 123 ? -29.359 -0.518 12.227 1 98.19 123 THR B O 1
ATOM 2533 N N . GLU B 1 124 ? -27.812 -1.932 12.797 1 98.25 124 GLU B N 1
ATOM 2534 C CA . GLU B 1 124 ? -28.203 -2.002 14.203 1 98.25 124 GLU B CA 1
ATOM 2535 C C . GLU B 1 124 ? -28.125 -0.634 14.875 1 98.25 124 GLU B C 1
ATOM 2537 O O . GLU B 1 124 ? -28.922 -0.309 15.742 1 98.25 124 GLU B O 1
ATOM 2542 N N . ARG B 1 125 ? -27.188 0.159 14.406 1 97.69 125 ARG B N 1
ATOM 2543 C CA . ARG B 1 125 ? -26.969 1.477 14.992 1 97.69 125 ARG B CA 1
ATOM 2544 C C . ARG B 1 125 ? -27.719 2.555 14.219 1 97.69 125 ARG B C 1
ATOM 2546 O O . ARG B 1 125 ? -27.469 3.748 14.406 1 97.69 125 ARG B O 1
ATOM 2553 N N . GLU B 1 126 ? -28.5 2.15 13.234 1 96.62 126 GLU B N 1
ATOM 2554 C CA . GLU B 1 126 ? -29.359 3.031 12.438 1 96.62 126 GLU B CA 1
ATOM 2555 C C . GLU B 1 126 ? -28.531 4.094 11.719 1 96.62 126 GLU B C 1
ATOM 2557 O O . GLU B 1 126 ? -28.828 5.285 11.797 1 96.62 126 GLU B O 1
ATOM 2562 N N . ASP B 1 127 ? -27.484 3.682 11.07 1 97.44 127 ASP B N 1
ATOM 2563 C CA . ASP B 1 127 ? -26.594 4.527 10.273 1 97.44 127 ASP B CA 1
ATOM 2564 C C . ASP B 1 127 ? -26.766 4.254 8.781 1 97.44 127 ASP B C 1
ATOM 2566 O O . ASP B 1 127 ? -25.953 3.566 8.172 1 97.44 127 ASP B O 1
ATOM 2570 N N . PRO B 1 128 ? -27.766 4.773 8.141 1 96.56 128 PRO B N 1
ATOM 2571 C CA . PRO B 1 128 ? -28.031 4.488 6.73 1 96.56 128 PRO B CA 1
ATOM 2572 C C . PRO B 1 128 ? -26.906 4.984 5.812 1 96.56 128 PRO B C 1
ATOM 2574 O O . PRO B 1 128 ? -26.703 4.43 4.73 1 96.56 128 PRO B O 1
ATOM 2577 N N . HIS B 1 129 ? -26.266 5.996 6.238 1 96.06 129 HIS B N 1
ATOM 2578 C CA . HIS B 1 129 ? -25.172 6.5 5.434 1 96.06 129 HIS B CA 1
ATOM 2579 C C . HIS B 1 129 ? -24.062 5.461 5.312 1 96.06 129 HIS B C 1
ATOM 2581 O O . HIS B 1 129 ? -23.562 5.203 4.215 1 96.06 129 HIS B O 1
ATOM 2587 N N . LEU B 1 130 ? -23.656 4.93 6.449 1 97.75 130 LEU B N 1
ATOM 2588 C CA . LEU B 1 130 ? -22.609 3.904 6.441 1 97.75 130 LEU B CA 1
ATOM 2589 C C . LEU B 1 130 ? -23.078 2.672 5.672 1 97.75 130 LEU B C 1
ATOM 2591 O O . LEU B 1 130 ? -22.297 2.086 4.906 1 97.75 130 LEU B O 1
ATOM 2595 N N . CYS B 1 131 ? -24.297 2.281 5.832 1 97.62 131 CYS B N 1
ATOM 2596 C CA . CYS B 1 131 ? -24.859 1.159 5.086 1 97.62 131 CYS B CA 1
ATOM 2597 C C . CYS B 1 131 ? -24.75 1.396 3.584 1 97.62 131 CYS B C 1
ATOM 2599 O O . CYS B 1 131 ? -24.297 0.524 2.844 1 97.62 131 CYS B O 1
ATOM 2601 N N . HIS B 1 132 ? -25.203 2.559 3.186 1 97.38 132 HIS B N 1
ATOM 2602 C CA . HIS B 1 132 ? -25.156 2.91 1.771 1 97.38 132 HIS B CA 1
ATOM 2603 C C . HIS B 1 132 ? -23.734 2.938 1.251 1 97.38 132 HIS B C 1
ATOM 2605 O O . HIS B 1 132 ? -23.453 2.447 0.154 1 97.38 132 HIS B O 1
ATOM 2611 N N . PHE B 1 133 ? -22.828 3.48 2.031 1 98 133 PHE B N 1
ATOM 2612 C CA . PHE B 1 133 ? -21.422 3.555 1.668 1 98 133 PHE B CA 1
ATOM 2613 C C . PHE B 1 133 ? -20.844 2.164 1.404 1 98 133 PHE B C 1
ATOM 2615 O O . PHE B 1 133 ? -20.188 1.938 0.385 1 98 133 PHE B O 1
ATOM 2622 N N . LEU B 1 134 ? -21.109 1.224 2.25 1 98.12 134 LEU B N 1
ATOM 2623 C CA . LEU B 1 134 ? -20.578 -0.133 2.148 1 98.12 134 LEU B CA 1
ATOM 2624 C C . LEU B 1 134 ? -21.156 -0.852 0.936 1 98.12 134 LEU B C 1
ATOM 2626 O O . LEU B 1 134 ? -20.438 -1.563 0.228 1 98.12 134 LEU B O 1
ATOM 2630 N N . ARG B 1 135 ? -22.422 -0.668 0.673 1 95.81 135 ARG B N 1
ATOM 2631 C CA . ARG B 1 135 ? -23.078 -1.29 -0.472 1 95.81 135 ARG B CA 1
ATOM 2632 C C . ARG B 1 135 ? -22.547 -0.726 -1.783 1 95.81 135 ARG B C 1
ATOM 2634 O O . ARG B 1 135 ? -22.312 -1.47 -2.74 1 95.81 135 ARG B O 1
ATOM 2641 N N . SER B 1 136 ? -22.234 0.536 -1.771 1 95.69 136 SER B N 1
ATOM 2642 C CA . SER B 1 136 ? -21.859 1.24 -2.996 1 95.69 136 SER B CA 1
ATOM 2643 C C . SER B 1 136 ? -20.406 0.984 -3.363 1 95.69 136 SER B C 1
ATOM 2645 O O . SER B 1 136 ? -20.062 0.913 -4.543 1 95.69 136 SER B O 1
ATOM 2647 N N . HIS B 1 137 ? -19.656 0.738 -2.377 1 95.56 137 HIS B N 1
ATOM 2648 C CA . HIS B 1 137 ? -18.234 0.765 -2.688 1 95.56 137 HIS B CA 1
ATOM 2649 C C . HIS B 1 137 ? -17.609 -0.608 -2.494 1 95.56 137 HIS B C 1
ATOM 2651 O O . HIS B 1 137 ? -16.516 -0.875 -3.012 1 95.56 137 HIS B O 1
ATOM 2657 N N . TYR B 1 138 ? -18.281 -1.515 -1.789 1 97.06 138 TYR B N 1
ATOM 2658 C CA . TYR B 1 138 ? -17.547 -2.717 -1.44 1 97.06 138 TYR B CA 1
ATOM 2659 C C . TYR B 1 138 ? -18.375 -3.969 -1.706 1 97.06 138 TYR B C 1
ATOM 2661 O O . TYR B 1 138 ? -17.906 -4.895 -2.381 1 97.06 138 TYR B O 1
ATOM 2669 N N . LEU B 1 139 ? -19.578 -4.02 -1.268 1 96.25 139 LEU B N 1
ATOM 2670 C CA . LEU B 1 139 ? -20.312 -5.277 -1.144 1 96.25 139 LEU B CA 1
ATOM 2671 C C . LEU B 1 139 ? -20.578 -5.887 -2.516 1 96.25 139 LEU B C 1
ATOM 2673 O O . LEU B 1 139 ? -20.391 -7.09 -2.709 1 96.25 139 LEU B O 1
ATOM 2677 N N . HIS B 1 140 ? -20.969 -5.086 -3.469 1 93.69 140 HIS B N 1
ATOM 2678 C CA . HIS B 1 140 ? -21.234 -5.625 -4.797 1 93.69 140 HIS B CA 1
ATOM 2679 C C . HIS B 1 140 ? -19.953 -6.125 -5.453 1 93.69 140 HIS B C 1
ATOM 2681 O O . HIS B 1 140 ? -19.922 -7.215 -6.035 1 93.69 140 HIS B O 1
ATOM 2687 N N . GLN B 1 141 ? -18.922 -5.363 -5.355 1 94.12 141 GLN B N 1
ATOM 2688 C CA . GLN B 1 141 ? -17.641 -5.734 -5.938 1 94.12 141 GLN B CA 1
ATOM 2689 C C . GLN B 1 141 ? -17.109 -7.031 -5.328 1 94.12 141 GLN B C 1
ATOM 2691 O O . GLN B 1 141 ? -16.5 -7.852 -6.02 1 94.12 141 GLN B O 1
ATOM 2696 N N . GLN B 1 142 ? -17.422 -7.227 -4.043 1 96.44 142 GLN B N 1
ATOM 2697 C CA . GLN B 1 142 ? -16.938 -8.43 -3.367 1 96.44 142 GLN B CA 1
ATOM 2698 C C . GLN B 1 142 ? -17.625 -9.68 -3.93 1 96.44 142 GLN B C 1
ATOM 2700 O O . GLN B 1 142 ? -16.969 -10.711 -4.105 1 96.44 142 GLN B O 1
ATOM 2705 N N . VAL B 1 143 ? -18.859 -9.602 -4.27 1 95.12 143 VAL B N 1
ATOM 2706 C CA . VAL B 1 143 ? -19.578 -10.742 -4.836 1 95.12 143 VAL B CA 1
ATOM 2707 C C . VAL B 1 143 ? -18.984 -11.094 -6.199 1 95.12 143 VAL B C 1
ATOM 2709 O O . VAL B 1 143 ? -18.781 -12.266 -6.516 1 95.12 143 VAL B O 1
ATOM 2712 N N . LEU B 1 144 ? -18.672 -10.133 -7.004 1 95.25 144 LEU B N 1
ATOM 2713 C CA . LEU B 1 144 ? -18.109 -10.336 -8.336 1 95.25 144 LEU B CA 1
ATOM 2714 C C . LEU B 1 144 ? -16.734 -10.969 -8.258 1 95.25 144 LEU B C 1
ATOM 2716 O O . LEU B 1 144 ? -16.422 -11.891 -9.023 1 95.25 144 LEU B O 1
ATOM 2720 N N . ILE B 1 145 ? -15.938 -10.5 -7.324 1 96.62 145 ILE B N 1
ATOM 2721 C CA . ILE B 1 145 ? -14.57 -10.992 -7.219 1 96.62 145 ILE B CA 1
ATOM 2722 C C . ILE B 1 145 ? -14.578 -12.438 -6.719 1 96.62 145 ILE B C 1
ATOM 2724 O O . ILE B 1 145 ? -13.797 -13.273 -7.191 1 96.62 145 ILE B O 1
ATOM 2728 N N . ILE B 1 146 ? -15.406 -12.727 -5.766 1 96.88 146 ILE B N 1
ATOM 2729 C CA . ILE B 1 146 ? -15.5 -14.086 -5.234 1 96.88 146 ILE B CA 1
ATOM 2730 C C . ILE B 1 146 ? -15.977 -15.031 -6.336 1 96.88 146 ILE B C 1
ATOM 2732 O O . ILE B 1 146 ? -15.438 -16.141 -6.484 1 96.88 146 ILE B O 1
ATOM 2736 N N . ARG B 1 147 ? -16.953 -14.609 -7.141 1 96.31 147 ARG B N 1
ATOM 2737 C CA . ARG B 1 147 ? -17.422 -15.406 -8.273 1 96.31 147 ARG B CA 1
ATOM 2738 C C . ARG B 1 147 ? -16.297 -15.633 -9.281 1 96.31 147 ARG B C 1
ATOM 2740 O O . ARG B 1 147 ? -16.125 -16.75 -9.773 1 96.31 147 ARG B O 1
ATOM 2747 N N . GLU B 1 148 ? -15.594 -14.609 -9.562 1 95.62 148 GLU B N 1
ATOM 2748 C CA . GLU B 1 148 ? -14.5 -14.68 -10.531 1 95.62 148 GLU B CA 1
ATOM 2749 C C . GLU B 1 148 ? -13.422 -15.664 -10.07 1 95.62 148 GLU B C 1
ATOM 2751 O O . GLU B 1 148 ? -13.023 -16.547 -10.828 1 95.62 148 GLU B O 1
ATOM 2756 N N . LEU B 1 149 ? -13.031 -15.547 -8.828 1 96.94 149 LEU B N 1
ATOM 2757 C CA . LEU B 1 149 ? -12.008 -16.422 -8.273 1 96.94 149 LEU B CA 1
ATOM 2758 C C . LEU B 1 149 ? -12.5 -17.875 -8.211 1 96.94 149 LEU B C 1
ATOM 2760 O O . LEU B 1 149 ? -11.75 -18.797 -8.508 1 96.94 149 LEU B O 1
ATOM 2764 N N . GLY B 1 150 ? -13.758 -18.031 -7.773 1 96 150 GLY B N 1
ATOM 2765 C CA . GLY B 1 150 ? -14.344 -19.359 -7.812 1 96 150 GLY B CA 1
ATOM 2766 C C . GLY B 1 150 ? -14.305 -19.984 -9.195 1 96 150 GLY B C 1
ATOM 2767 O O . GLY B 1 150 ? -14 -21.172 -9.328 1 96 150 GLY B O 1
ATOM 2768 N N . GLY B 1 151 ? -14.625 -19.188 -10.211 1 95 151 GLY B N 1
ATOM 2769 C CA . GLY B 1 151 ? -14.547 -19.672 -11.586 1 95 151 GLY B CA 1
ATOM 2770 C C . GLY B 1 151 ? -13.141 -20.047 -12.008 1 95 151 GLY B C 1
ATOM 2771 O O . GLY B 1 151 ? -12.938 -21.047 -12.688 1 95 151 GLY B O 1
ATOM 2772 N N . TYR B 1 152 ? -12.188 -19.266 -11.664 1 95 152 TYR B N 1
ATOM 2773 C CA . TYR B 1 152 ? -10.789 -19.562 -11.961 1 95 152 TYR B CA 1
ATOM 2774 C C . TYR B 1 152 ? -10.375 -20.906 -11.367 1 95 152 TYR B C 1
ATOM 2776 O O . TYR B 1 152 ? -9.758 -21.734 -12.039 1 95 152 TYR B O 1
ATOM 2784 N N . LEU B 1 153 ? -10.766 -21.109 -10.094 1 96.38 153 LEU B N 1
ATOM 2785 C CA . LEU B 1 153 ? -10.383 -22.344 -9.406 1 96.38 153 LEU B CA 1
ATOM 2786 C C . LEU B 1 153 ? -11.07 -23.547 -10.031 1 96.38 153 LEU B C 1
ATOM 2788 O O . LEU B 1 153 ? -10.469 -24.609 -10.156 1 96.38 153 LEU B O 1
ATOM 2792 N N . THR B 1 154 ? -12.297 -23.391 -10.422 1 95.62 154 THR B N 1
ATOM 2793 C CA . THR B 1 154 ? -13.008 -24.453 -11.117 1 95.62 154 THR B CA 1
ATOM 2794 C C . THR B 1 154 ? -12.289 -24.828 -12.414 1 95.62 154 THR B C 1
ATOM 2796 O O . THR B 1 154 ? -12.078 -26.016 -12.688 1 95.62 154 THR B O 1
ATOM 2799 N N . ASN B 1 155 ? -11.867 -23.828 -13.18 1 93.81 155 ASN B N 1
ATOM 2800 C CA . ASN B 1 155 ? -11.156 -24.062 -14.43 1 93.81 155 ASN B CA 1
ATOM 2801 C C . ASN B 1 155 ? -9.789 -24.703 -14.188 1 93.81 155 ASN B C 1
ATOM 2803 O O . ASN B 1 155 ? -9.391 -25.609 -14.922 1 93.81 155 ASN B O 1
ATOM 2807 N N . LEU B 1 156 ? -9.117 -24.297 -13.18 1 95.75 156 LEU B N 1
ATOM 2808 C CA . LEU B 1 156 ? -7.82 -24.875 -12.836 1 95.75 156 LEU B CA 1
ATOM 2809 C C . LEU B 1 156 ? -7.969 -26.344 -12.43 1 95.75 156 LEU B C 1
ATOM 2811 O O . LEU B 1 156 ? -7.168 -27.188 -12.844 1 95.75 156 LEU B O 1
ATOM 2815 N N . ARG B 1 157 ? -9.016 -26.641 -11.672 1 94.62 157 ARG B N 1
ATOM 2816 C CA . ARG B 1 157 ? -9.289 -28.016 -11.297 1 94.62 157 ARG B CA 1
ATOM 2817 C C . ARG B 1 157 ? -9.633 -28.859 -12.523 1 94.62 157 ARG B C 1
ATOM 2819 O O . ARG B 1 157 ? -9.203 -30.016 -12.641 1 94.62 157 ARG B O 1
ATOM 2826 N N . ARG B 1 158 ? -10.336 -28.266 -13.398 1 94.06 158 ARG B N 1
ATOM 2827 C CA . ARG B 1 158 ? -10.672 -28.938 -14.641 1 94.06 158 ARG B CA 1
ATOM 2828 C C . ARG B 1 158 ? -9.414 -29.297 -15.422 1 94.06 158 ARG B C 1
ATOM 2830 O O . ARG B 1 158 ? -9.359 -30.344 -16.094 1 94.06 158 ARG B O 1
ATOM 2837 N N . MET B 1 159 ? -8.383 -28.516 -15.297 1 93.62 159 MET B N 1
ATOM 2838 C CA . MET B 1 159 ? -7.105 -28.734 -15.969 1 93.62 159 MET B CA 1
ATOM 2839 C C . MET B 1 159 ? -6.188 -29.609 -15.125 1 93.62 159 MET B C 1
ATOM 2841 O O . MET B 1 159 ? -5.008 -29.766 -15.445 1 93.62 159 MET B O 1
ATOM 2845 N N . GLU B 1 160 ? -6.727 -30.031 -13.953 1 92.81 160 GLU B N 1
ATOM 2846 C CA . GLU B 1 160 ? -6.066 -30.984 -13.062 1 92.81 160 GLU B CA 1
ATOM 2847 C C . GLU B 1 160 ? -4.93 -30.328 -12.289 1 92.81 160 GLU B C 1
ATOM 2849 O O . GLU B 1 160 ? -3.904 -30.953 -12.023 1 92.81 160 GLU B O 1
ATOM 2854 N N . ALA B 1 161 ? -5.008 -29.109 -12.102 1 91.19 161 ALA B N 1
ATOM 2855 C CA . ALA B 1 161 ? -4.109 -28.453 -11.148 1 91.19 161 ALA B CA 1
ATOM 2856 C C . ALA B 1 161 ? -4.402 -28.906 -9.719 1 91.19 161 ALA B C 1
ATOM 2858 O O . ALA B 1 161 ? -5.559 -29.141 -9.359 1 91.19 161 ALA B O 1
ATOM 2859 N N . PRO B 1 162 ? -3.375 -29.047 -8.852 1 87.44 162 PRO B N 1
ATOM 2860 C CA . PRO B 1 162 ? -1.957 -28.75 -9.078 1 87.44 162 PRO B CA 1
ATOM 2861 C C . PRO B 1 162 ? -1.183 -29.969 -9.578 1 87.44 162 PRO B C 1
ATOM 2863 O O . PRO B 1 162 ? 0.033 -29.891 -9.773 1 87.44 162 PRO B O 1
ATOM 2866 N N . GLU B 1 163 ? -1.882 -31.062 -9.852 1 89.88 163 GLU B N 1
ATOM 2867 C CA . GLU B 1 163 ? -1.222 -32.312 -10.211 1 89.88 163 GLU B CA 1
ATOM 2868 C C . GLU B 1 163 ? -0.62 -32.25 -11.609 1 89.88 163 GLU B C 1
ATOM 2870 O O . GLU B 1 163 ? 0.373 -32.906 -11.898 1 89.88 163 GLU B O 1
ATOM 2875 N N . ASN B 1 164 ? -1.25 -31.422 -12.484 1 90.31 164 ASN B N 1
ATOM 2876 C CA . ASN B 1 164 ? -0.776 -31.25 -13.852 1 90.31 164 ASN B CA 1
ATOM 2877 C C . ASN B 1 164 ? 0.107 -30 -13.977 1 90.31 164 ASN B C 1
ATOM 2879 O O . ASN B 1 164 ? -0.366 -28.875 -13.805 1 90.31 164 ASN B O 1
ATOM 2883 N N . PRO B 1 165 ? 1.322 -30.141 -14.297 1 79.31 165 PRO B N 1
ATOM 2884 C CA . P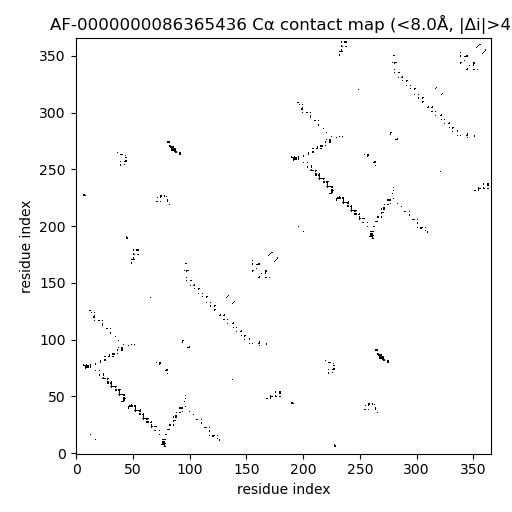RO B 1 165 ? 2.252 -29 -14.336 1 79.31 165 PRO B CA 1
ATOM 2885 C C . PRO B 1 165 ? 1.882 -27.969 -15.391 1 79.31 165 PRO B C 1
ATOM 2887 O O . PRO B 1 165 ? 2.213 -26.797 -15.25 1 79.31 165 PRO B O 1
ATOM 2890 N N . LEU B 1 166 ? 1.128 -28.406 -16.406 1 91.5 166 LEU B N 1
ATOM 2891 C CA . LEU B 1 166 ? 0.815 -27.516 -17.516 1 91.5 166 LEU B CA 1
ATOM 2892 C C . LEU B 1 166 ? -0.405 -26.656 -17.203 1 91.5 166 LEU B C 1
ATOM 2894 O O . LEU B 1 166 ? -0.64 -25.641 -17.859 1 91.5 166 LEU B O 1
ATOM 2898 N N . ALA B 1 167 ? -1.136 -27.109 -16.281 1 93.88 167 ALA B N 1
ATOM 2899 C CA . ALA B 1 167 ? -2.418 -26.469 -15.984 1 93.88 167 ALA B CA 1
ATOM 2900 C C . ALA B 1 167 ? -2.238 -24.984 -15.664 1 93.88 167 ALA B C 1
ATOM 2902 O O . ALA B 1 167 ? -2.893 -24.141 -16.266 1 93.88 167 ALA B O 1
ATOM 2903 N N . GLU B 1 168 ? -1.344 -24.688 -14.82 1 94.12 168 GLU B N 1
ATOM 2904 C CA . GLU B 1 168 ? -1.167 -23.297 -14.375 1 94.12 168 GLU B CA 1
ATOM 2905 C C . GLU B 1 168 ? -0.6 -22.422 -15.492 1 94.12 168 GLU B C 1
ATOM 2907 O O . GLU B 1 168 ? -0.97 -21.266 -15.617 1 94.12 168 GLU B O 1
ATOM 2912 N N . LEU B 1 169 ? 0.288 -23.047 -16.219 1 93.62 169 LEU B N 1
ATOM 2913 C CA . LEU B 1 169 ? 0.87 -22.297 -17.312 1 93.62 169 LEU B CA 1
ATOM 2914 C C . LEU B 1 169 ? -0.194 -21.938 -18.344 1 93.62 169 LEU B C 1
ATOM 2916 O O . LEU B 1 169 ? -0.27 -20.797 -18.797 1 93.62 169 LEU B O 1
ATOM 2920 N N . LEU B 1 170 ? -0.951 -22.891 -18.703 1 93.62 170 LEU B N 1
ATOM 2921 C CA . LEU B 1 170 ? -2.008 -22.672 -19.688 1 93.62 170 LEU B CA 1
ATOM 2922 C C . LEU B 1 170 ? -3.041 -21.688 -19.156 1 93.62 170 LEU B C 1
ATOM 2924 O O . LEU B 1 170 ? -3.482 -20.781 -19.875 1 93.62 170 LEU B O 1
ATOM 2928 N N . PHE B 1 171 ? -3.404 -21.891 -17.953 1 94.5 171 PHE B N 1
ATOM 2929 C CA . PHE B 1 171 ? -4.352 -20.969 -17.328 1 94.5 171 PHE B CA 1
ATOM 2930 C C . PHE B 1 171 ? -3.805 -19.547 -17.328 1 94.5 171 PHE B C 1
ATOM 2932 O O . PHE B 1 171 ? -4.527 -18.594 -17.641 1 94.5 171 PHE B O 1
ATOM 2939 N N . ASP B 1 172 ? -2.584 -19.375 -16.953 1 94.62 172 ASP B N 1
ATOM 2940 C CA . ASP B 1 172 ? -1.908 -18.078 -16.906 1 94.62 172 ASP B CA 1
ATOM 2941 C C . ASP B 1 172 ? -1.957 -17.391 -18.266 1 94.62 172 ASP B C 1
ATOM 2943 O O . ASP B 1 172 ? -2.348 -16.219 -18.375 1 94.62 172 ASP B O 1
ATOM 2947 N N . ARG B 1 173 ? -1.684 -18.078 -19.312 1 92 173 ARG B N 1
ATOM 2948 C CA . ARG B 1 173 ? -1.534 -17.5 -20.641 1 92 173 ARG B CA 1
ATOM 2949 C C . ARG B 1 173 ? -2.889 -17.344 -21.312 1 92 173 ARG B C 1
ATOM 2951 O O . ARG B 1 173 ? -3.146 -16.328 -21.969 1 92 173 ARG B O 1
ATOM 2958 N N . LEU B 1 174 ? -3.754 -18.266 -21.109 1 89.69 174 LEU B N 1
ATOM 2959 C CA . LEU B 1 174 ? -4.973 -18.312 -21.906 1 89.69 174 LEU B CA 1
ATOM 2960 C C . LEU B 1 174 ? -6.113 -17.594 -21.188 1 89.69 174 LEU B C 1
ATOM 2962 O O . LEU B 1 174 ? -6.996 -17.016 -21.828 1 89.69 174 LEU B O 1
ATOM 2966 N N . THR B 1 175 ? -6.141 -17.641 -19.938 1 89.31 175 THR B N 1
ATOM 2967 C CA . THR B 1 175 ? -7.246 -17.062 -19.172 1 89.31 175 THR B CA 1
ATOM 2968 C C . THR B 1 175 ? -6.855 -15.711 -18.594 1 89.31 175 THR B C 1
ATOM 2970 O O . THR B 1 175 ? -7.453 -14.688 -18.938 1 89.31 175 THR B O 1
ATOM 2973 N N . LEU B 1 176 ? -5.777 -15.68 -17.844 1 91.38 176 LEU B N 1
ATOM 2974 C CA . LEU B 1 176 ? -5.41 -14.438 -17.172 1 91.38 176 LEU B CA 1
ATOM 2975 C C . LEU B 1 176 ? -4.738 -13.469 -18.141 1 91.38 176 LEU B C 1
ATOM 2977 O O . LEU B 1 176 ? -4.84 -12.25 -17.984 1 91.38 176 LEU B O 1
ATOM 2981 N N . GLY B 1 177 ? -4.023 -13.977 -19.125 1 87.44 177 GLY B N 1
ATOM 2982 C CA . GLY B 1 177 ? -3.438 -13.141 -20.156 1 87.44 177 GLY B CA 1
ATOM 2983 C C . GLY B 1 177 ? -4.465 -12.328 -20.922 1 87.44 177 GLY B C 1
ATOM 2984 O O . GLY B 1 177 ? -4.234 -11.156 -21.234 1 87.44 177 GLY B O 1
ATOM 2985 N N . ARG B 1 178 ? -5.539 -12.93 -21.188 1 82.19 178 ARG B N 1
ATOM 2986 C CA . ARG B 1 178 ? -6.637 -12.258 -21.875 1 82.19 178 ARG B CA 1
ATOM 2987 C C . ARG B 1 178 ? -7.242 -11.164 -21 1 82.19 178 ARG B C 1
ATOM 2989 O O . ARG B 1 178 ? -7.582 -10.086 -21.484 1 82.19 178 ARG B O 1
ATOM 2996 N N . SER B 1 179 ? -7.273 -11.453 -19.781 1 77.38 179 SER B N 1
ATOM 2997 C CA . SER B 1 179 ? -7.832 -10.492 -18.844 1 77.38 179 SER B CA 1
ATOM 2998 C C . SER B 1 179 ? -6.941 -9.266 -18.703 1 77.38 179 SER B C 1
ATOM 3000 O O . SER B 1 179 ? -7.434 -8.156 -18.5 1 77.38 179 SER B O 1
ATOM 3002 N N . ASP B 1 180 ? -5.648 -9.461 -18.812 1 77.62 180 ASP B N 1
ATOM 3003 C CA . ASP B 1 180 ? -4.688 -8.367 -18.734 1 77.62 180 ASP B CA 1
ATOM 3004 C C . ASP B 1 180 ? -4.867 -7.406 -19.922 1 77.62 180 ASP B C 1
ATOM 3006 O O . ASP B 1 180 ? -4.68 -6.195 -19.766 1 77.62 180 ASP B O 1
ATOM 3010 N N . LYS B 1 181 ? -5.254 -7.875 -21 1 70.56 181 LYS B N 1
ATOM 3011 C CA . LYS B 1 181 ? -5.434 -7.059 -22.203 1 70.56 181 LYS B CA 1
ATOM 3012 C C . LYS B 1 181 ? -6.707 -6.227 -22.109 1 70.56 181 LYS B C 1
ATOM 3014 O O . LYS B 1 181 ? -6.781 -5.133 -22.672 1 70.56 181 LYS B O 1
ATOM 3019 N N . ASP B 1 182 ? -7.562 -6.695 -21.328 1 64.31 182 ASP B N 1
ATOM 3020 C CA . ASP B 1 182 ? -8.852 -6.016 -21.25 1 64.31 182 ASP B CA 1
ATOM 3021 C C . ASP B 1 182 ? -8.844 -4.938 -20.172 1 64.31 182 ASP B C 1
ATOM 3023 O O . ASP B 1 182 ? -9.711 -4.062 -20.156 1 64.31 182 ASP B O 1
ATOM 3027 N N . ASN B 1 183 ? -7.82 -4.973 -19.219 1 63.75 183 ASN B N 1
ATOM 3028 C CA . ASN B 1 183 ? -7.785 -4.008 -18.125 1 63.75 183 ASN B CA 1
ATOM 3029 C C . ASN B 1 183 ? -6.656 -2.994 -18.312 1 63.75 183 ASN B C 1
ATOM 3031 O O . ASN B 1 183 ? -5.57 -3.344 -18.766 1 63.75 183 ASN B O 1
#

Sequence (366 aa):
MVPLEASQVRHNYHPDCEIAVNRQIQMQLHASYVYLSLAFYCDGHSVALEHFSSFFLRRSHEWGDGAEKLMKMQNQRGGRIHLQDILKPDRDDWHSGFQAMERALHLEKRVNQSLLELHRLATEREDPHLCHFLRSHYLHQQVLIIRELGGYLTNLRRMEAPENPLAELLFDRLTLGRSDKDNMVPLEASQVRHNYHPDCEIAVNRQIQMQLHASYVYLSLAFYCDGHSVALEHFSSFFLRRSHEWGDGAEKLMKMQNQRGGRIHLQDILKPDRDDWHSGFQAMERALHLEKRVNQSLLELHRLATEREDPHLCHFLRSHYLHQQVLIIRELGGYLTNLRRMEAPENPLAELLFDRLTLGRSDKDN

Foldseek 3Di:
DPPPPQQPQADLDDVVLLVLLLVLLLLLLLLLQLLQLLLVLCVDPVNNLNLLNVVSNVSSVLSNVVSVVSVVVCVNNRHDHDDDDRDHDPDNHQPHSLSSLVVNLVSLVVSLVSLVVSLVVCVVSVNVVSNVVSVVRPNVVSVVVNVVSVVLNVQLVVVVPPVDVCSSVCCSCPPSVVVVVVD/DPPPPQQPQADLDDPVLLVLLLVLLLLLLLLLQLLQLLLVLCVDPVNNLNLLNVVSNVSSVLSNVVSVVSVVVCVNNRHDHDDDDRDHDPDNHQPHSLSSLVVNLVSLVVSLVSLVVSLVVCVVSVNVVSNVVSVVRPNVVSVVVNVVSVVLNVQLVVVVPPVDVCSSVCCSCPPSVVVVVVD